Protein AF-A0A968HBB4-F1 (afdb_monomer)

Nearest PDB structures (foldseek):
  3orl-assembly1_A  TM=8.670E-01  e=4.488E-08  Mycobacterium tuberculosis H37Ra
  3f61-assembly1_A  TM=8.590E-01  e=6.073E-08  Mycobacterium tuberculosis
  3coh-assembly2_B  TM=7.799E-01  e=5.472E-05  Homo sapiens
  6gra-assembly1_A  TM=7.937E-01  e=7.787E-05  Homo sapiens
  4e73-assembly1_A  TM=7.891E-01  e=3.036E-04  Homo sapiens

Sequence (239 aa):
GMPKEAAEMFGLMLRDKPVDPSTIGDFYAYAFKLEKTDQPDKALDTYRQIDQSDPTYRDVRERIEALSPQQPEEDQPDMTGKTSIRSFIKSGKIEPKYSFKLWFQILKSLQAAHSSGRPYGFLSPENILLDTHNNLSFLKRPPSAAYVAPEKTRGMEPDVRADIFSMGVILYEMLTGDLEGLGAVRVIDVAQDVPDWLDEIVIRCIRKVREDRYQNIDEIVADIKNLSKGRKDTDSPSA

Mean predicted aligned error: 13.17 Å

Radius of gyration: 24.61 Å; Cα contacts (8 Å, |Δi|>4): 288; chains: 1; bounding box: 83×32×59 Å

pLDDT: mean 87.11, std 12.95, range [37.0, 98.5]

Foldseek 3Di:
DVLVVVLVVLCVVCVPPQCEPVCVVSLLVSLVSCCVDPRLVVSLVSLVSSCVRPVPPPCSVVSNVVSPPPPPQPPQPPCVQKDFLVVVLVVDQDDLVVLVVLLLVVQVVQQVVCPVQAAPQQDDRRQWMQHPVRDTDGDNDHHDPQLAALCVVVVHHDTNLRVLQSSLQSSLCNQQSDCVCPLNDFSVVRGPPDDVLVSVSSNQSNDNDSVSHPPGSVSSVVSCVVSVVVVVVVPPPPD

Solvent-accessible surface area (backbone atoms only — not comparable to full-atom values): 13626 Å² total; per-residue (Å²): 108,76,66,55,57,52,33,52,55,47,49,65,76,43,71,89,56,72,70,38,94,92,38,42,67,60,50,48,56,40,21,60,38,25,54,78,41,102,37,48,67,61,14,36,56,42,32,50,47,42,40,73,61,41,76,75,56,83,63,39,67,61,47,38,62,73,58,43,74,72,71,74,76,69,75,72,70,82,59,79,74,47,47,32,48,42,56,52,39,73,74,41,83,48,57,43,70,56,38,50,53,53,53,52,51,52,52,59,62,45,52,67,60,38,74,79,58,43,41,86,80,23,56,36,45,77,25,34,32,30,37,92,83,71,49,80,49,75,43,91,49,90,47,60,73,87,32,52,31,67,52,50,80,68,74,42,90,68,40,46,42,36,42,42,22,16,53,17,45,50,52,46,24,37,48,58,51,48,69,82,50,70,94,78,52,61,52,59,81,73,21,79,90,49,58,66,62,58,36,54,52,30,56,36,23,53,42,80,52,65,86,70,23,51,81,50,66,64,56,50,57,50,46,54,57,48,52,66,46,66,52,63,71,69,71,56,77,84,126

Structure (mmCIF, N/CA/C/O backbone):
data_AF-A0A968HBB4-F1
#
_entry.id   AF-A0A968HBB4-F1
#
loop_
_atom_site.group_PDB
_atom_site.id
_atom_site.type_symbol
_atom_site.label_atom_id
_atom_site.label_alt_id
_atom_site.label_comp_id
_atom_site.label_asym_id
_atom_site.label_entity_id
_atom_site.label_seq_id
_atom_site.pdbx_PDB_ins_code
_atom_site.Cartn_x
_atom_site.Cartn_y
_atom_site.Cartn_z
_atom_site.occupancy
_atom_site.B_iso_or_equiv
_atom_site.auth_seq_id
_atom_site.auth_comp_id
_atom_site.auth_asym_id
_atom_site.auth_atom_id
_atom_site.pdbx_PDB_model_num
ATOM 1 N N . GLY A 1 1 ? 43.710 -13.016 -19.635 1.00 59.09 1 GLY A N 1
ATOM 2 C CA . GLY A 1 1 ? 43.025 -14.228 -19.149 1.00 59.09 1 GLY A CA 1
ATOM 3 C C . GLY A 1 1 ? 41.950 -14.570 -20.151 1.00 59.09 1 GLY A C 1
ATOM 4 O O . GLY A 1 1 ? 41.233 -13.658 -20.549 1.00 59.09 1 GLY A O 1
ATOM 5 N N . MET A 1 2 ? 41.844 -15.841 -20.554 1.00 68.19 2 MET A N 1
ATOM 6 C CA . MET A 1 2 ? 41.063 -16.284 -21.726 1.00 68.19 2 MET A CA 1
ATOM 7 C C . MET A 1 2 ? 39.647 -15.670 -21.881 1.00 68.19 2 MET A C 1
ATOM 9 O O . MET A 1 2 ? 39.273 -15.360 -23.011 1.00 68.19 2 MET A O 1
ATOM 13 N N . PRO A 1 3 ? 38.853 -15.418 -20.815 1.00 70.12 3 PRO A N 1
ATOM 14 C CA . PRO A 1 3 ? 37.527 -14.799 -20.950 1.00 70.12 3 PRO A CA 1
ATOM 15 C C . PRO A 1 3 ? 37.548 -13.341 -21.439 1.00 70.12 3 PRO A C 1
ATOM 17 O O . PRO A 1 3 ? 36.688 -12.942 -22.221 1.00 70.12 3 PRO A O 1
ATOM 20 N N . LYS A 1 4 ? 38.545 -12.555 -21.013 1.00 75.25 4 LYS A N 1
ATOM 21 C CA . LYS A 1 4 ? 38.679 -11.129 -21.354 1.00 75.25 4 LYS A CA 1
ATOM 22 C C . LYS A 1 4 ? 39.125 -10.934 -22.804 1.00 75.25 4 LYS A C 1
ATOM 24 O O . LYS A 1 4 ? 38.525 -10.150 -23.527 1.00 75.25 4 LYS A O 1
ATOM 29 N N . GLU A 1 5 ? 40.101 -11.724 -23.244 1.00 80.06 5 GLU A N 1
ATOM 30 C CA . GLU A 1 5 ? 40.575 -11.745 -24.638 1.00 80.06 5 GLU A CA 1
ATOM 31 C C . GLU A 1 5 ? 39.455 -12.168 -25.603 1.00 80.06 5 GLU A C 1
ATOM 33 O O . GLU A 1 5 ? 39.280 -11.580 -26.669 1.00 80.06 5 GLU A O 1
ATOM 38 N N . ALA A 1 6 ? 38.632 -13.146 -25.206 1.00 77.69 6 ALA A N 1
ATOM 39 C CA . ALA A 1 6 ? 37.473 -13.560 -25.990 1.00 77.69 6 ALA A CA 1
ATOM 40 C C . ALA A 1 6 ? 36.406 -12.456 -26.096 1.00 77.69 6 ALA A C 1
ATOM 42 O O . ALA A 1 6 ? 35.819 -12.291 -27.162 1.00 77.69 6 ALA A O 1
ATOM 43 N N . ALA A 1 7 ? 36.144 -11.701 -25.024 1.00 80.31 7 ALA A N 1
ATOM 44 C CA . ALA A 1 7 ? 35.225 -10.563 -25.073 1.00 80.31 7 ALA A CA 1
ATOM 45 C C . ALA A 1 7 ? 35.763 -9.447 -25.988 1.00 80.31 7 ALA A C 1
ATOM 47 O O . ALA A 1 7 ? 35.027 -8.939 -26.828 1.00 80.31 7 ALA A O 1
ATOM 48 N N . GLU A 1 8 ? 37.052 -9.115 -25.898 1.00 83.94 8 GLU A N 1
ATOM 49 C CA . GLU A 1 8 ? 37.690 -8.104 -26.754 1.00 83.94 8 GLU A CA 1
ATOM 50 C C . GLU A 1 8 ? 37.614 -8.472 -28.246 1.00 83.94 8 GLU A C 1
ATOM 52 O O . GLU A 1 8 ? 37.225 -7.640 -29.067 1.00 83.94 8 GLU A O 1
ATOM 57 N N . MET A 1 9 ? 37.881 -9.735 -28.597 1.00 82.69 9 MET A N 1
ATOM 58 C CA . MET A 1 9 ? 37.755 -10.230 -29.974 1.00 82.69 9 MET A CA 1
ATOM 59 C C . MET A 1 9 ? 36.318 -10.160 -30.505 1.00 82.69 9 MET A C 1
ATOM 61 O O . MET A 1 9 ? 36.105 -9.765 -31.650 1.00 82.69 9 MET A O 1
ATOM 65 N N . PHE A 1 10 ? 35.324 -10.515 -29.684 1.00 82.81 10 PHE A N 1
ATOM 66 C CA . PHE A 1 10 ? 33.911 -10.371 -30.054 1.00 82.81 10 PHE A CA 1
ATOM 67 C C . PHE A 1 10 ? 33.531 -8.902 -30.261 1.00 82.81 10 PHE A C 1
ATOM 69 O O . PHE A 1 10 ? 32.878 -8.577 -31.249 1.00 82.81 10 PHE A O 1
ATOM 76 N N . GLY A 1 11 ? 34.002 -8.006 -29.389 1.00 83.50 11 GLY A N 1
ATOM 77 C CA . GLY A 1 11 ? 33.778 -6.567 -29.533 1.00 83.50 11 GLY A CA 1
ATOM 78 C C . GLY A 1 11 ? 34.316 -6.017 -30.857 1.00 83.50 11 GLY A C 1
ATOM 79 O O . GLY A 1 11 ? 33.638 -5.235 -31.518 1.00 83.50 11 GLY A O 1
ATOM 80 N N . LEU A 1 12 ? 35.493 -6.474 -31.303 1.00 86.88 12 LEU A N 1
ATOM 81 C CA . LEU A 1 12 ? 36.052 -6.092 -32.606 1.00 86.88 12 LEU A CA 1
ATOM 82 C C . LEU A 1 12 ? 35.195 -6.572 -33.786 1.00 86.88 12 LEU A C 1
ATOM 84 O O . LEU A 1 12 ? 35.033 -5.830 -34.750 1.00 86.88 12 LEU A O 1
ATOM 88 N N . MET A 1 13 ? 34.618 -7.777 -33.713 1.00 86.62 13 MET A N 1
ATOM 89 C CA . MET A 1 13 ? 33.740 -8.310 -34.768 1.00 86.62 13 MET A CA 1
ATOM 90 C C . MET A 1 13 ? 32.390 -7.585 -34.866 1.00 86.62 13 MET A C 1
ATOM 92 O O . MET A 1 13 ? 31.734 -7.653 -35.908 1.00 86.62 13 MET A O 1
ATOM 96 N N . LEU A 1 14 ? 31.961 -6.934 -33.783 1.00 89.44 14 LEU A N 1
ATOM 97 C CA . LEU A 1 14 ? 30.659 -6.274 -33.671 1.00 89.44 14 LEU A CA 1
ATOM 98 C C . LEU A 1 14 ? 30.718 -4.751 -33.825 1.00 89.44 14 LEU A C 1
ATOM 100 O O . LEU A 1 14 ? 29.671 -4.134 -33.975 1.00 89.44 14 LEU A O 1
ATOM 104 N N . ARG A 1 15 ? 31.916 -4.152 -33.823 1.00 85.25 15 ARG A N 1
ATOM 105 C CA . ARG A 1 15 ? 32.138 -2.697 -33.735 1.00 85.25 15 ARG A CA 1
ATOM 106 C C . ARG A 1 15 ? 31.305 -1.851 -34.704 1.00 85.25 15 ARG A C 1
ATOM 108 O O . ARG A 1 15 ? 30.838 -0.789 -34.309 1.00 85.25 15 ARG A O 1
ATOM 115 N N . ASP A 1 16 ? 31.129 -2.323 -35.934 1.00 88.25 16 ASP A N 1
ATOM 116 C CA . ASP A 1 16 ? 30.436 -1.590 -37.002 1.00 88.25 16 ASP A CA 1
ATOM 117 C C . ASP A 1 16 ? 29.114 -2.261 -37.419 1.00 88.25 16 ASP A C 1
ATOM 119 O O . ASP A 1 16 ? 28.530 -1.919 -38.448 1.00 88.25 16 ASP A O 1
ATOM 123 N N . LYS A 1 17 ? 28.642 -3.248 -36.645 1.00 90.56 17 LYS A N 1
ATOM 124 C CA . LYS A 1 17 ? 27.375 -3.934 -36.911 1.00 90.56 17 LYS A CA 1
ATOM 125 C C . LYS A 1 17 ? 26.227 -3.249 -36.159 1.00 90.56 17 LYS A C 1
ATOM 127 O O . LYS A 1 17 ? 26.401 -2.905 -34.991 1.00 90.56 17 LYS A O 1
ATOM 132 N N . PRO A 1 18 ? 25.045 -3.082 -36.777 1.00 92.25 18 PRO A N 1
ATOM 133 C CA . PRO A 1 18 ? 23.853 -2.647 -36.054 1.00 92.25 18 PRO A CA 1
ATOM 134 C C . PRO A 1 18 ? 23.390 -3.738 -35.082 1.00 92.25 18 PRO A C 1
ATOM 136 O O . PRO A 1 18 ? 23.649 -4.919 -35.320 1.00 92.25 18 PRO A O 1
ATOM 139 N N . VAL A 1 19 ? 22.679 -3.354 -34.020 1.00 92.25 19 VAL A N 1
ATOM 140 C CA . VAL A 1 19 ? 21.912 -4.288 -33.182 1.00 92.25 19 VAL A CA 1
ATOM 141 C C . VAL A 1 19 ? 20.522 -4.412 -33.795 1.00 92.25 19 VAL A C 1
ATOM 143 O O . VAL A 1 19 ? 19.709 -3.500 -33.672 1.00 92.25 19 VAL A O 1
ATOM 146 N N . ASP A 1 20 ? 20.284 -5.503 -34.516 1.00 92.19 20 ASP A N 1
ATOM 147 C CA . ASP A 1 20 ? 19.029 -5.783 -35.214 1.00 92.19 20 ASP A CA 1
ATOM 148 C C . ASP A 1 20 ? 18.729 -7.297 -35.187 1.00 92.19 20 ASP A C 1
ATOM 150 O O . ASP A 1 20 ? 19.583 -8.076 -34.749 1.00 92.19 20 ASP A O 1
ATOM 154 N N . PRO A 1 21 ? 17.557 -7.770 -35.657 1.00 88.38 21 PRO A N 1
ATOM 155 C CA . PRO A 1 21 ? 17.199 -9.190 -35.588 1.00 88.38 21 PRO A CA 1
ATOM 156 C C . PRO A 1 21 ? 18.216 -10.168 -36.204 1.00 88.38 21 PRO A C 1
ATOM 158 O O . PRO A 1 21 ? 18.228 -11.340 -35.832 1.00 88.38 21 PRO A O 1
ATOM 161 N N . SER A 1 22 ? 19.070 -9.721 -37.132 1.00 91.25 22 SER A N 1
ATOM 162 C CA . SER A 1 22 ? 20.096 -10.555 -37.770 1.00 91.25 22 SER A CA 1
ATOM 163 C C . SER A 1 22 ? 21.393 -10.676 -36.959 1.00 91.25 22 SER A C 1
ATOM 165 O O . SER A 1 22 ? 22.139 -11.636 -37.146 1.00 91.25 22 SER A O 1
ATOM 167 N N . THR A 1 23 ? 21.655 -9.746 -36.037 1.00 94.38 23 THR A N 1
ATOM 168 C CA . THR A 1 23 ? 22.896 -9.668 -35.239 1.00 94.38 23 THR A CA 1
ATOM 169 C C . THR A 1 23 ? 22.661 -9.781 -33.731 1.00 94.38 23 THR A C 1
ATOM 171 O O . THR A 1 23 ? 23.609 -9.991 -32.971 1.00 94.38 23 THR A O 1
ATOM 174 N N . ILE A 1 24 ? 21.409 -9.687 -33.276 1.00 94.19 24 ILE A N 1
ATOM 175 C CA . ILE A 1 24 ? 21.007 -9.631 -31.861 1.00 94.19 24 ILE A CA 1
ATOM 176 C C . ILE A 1 24 ? 21.548 -10.799 -31.019 1.00 94.19 24 ILE A C 1
ATOM 178 O O . ILE A 1 24 ? 21.913 -10.627 -29.855 1.00 94.19 24 ILE A O 1
ATOM 182 N N . GLY A 1 25 ? 21.687 -11.986 -31.619 1.00 92.88 25 GLY A N 1
ATOM 183 C CA . GLY A 1 25 ? 22.281 -13.157 -30.971 1.00 92.88 25 GLY A CA 1
ATOM 184 C C . GLY A 1 25 ? 23.769 -13.006 -30.658 1.00 92.88 25 GLY A C 1
ATOM 185 O O . GLY A 1 25 ? 24.205 -13.421 -29.581 1.00 92.88 25 GLY A O 1
ATOM 186 N N . ASP A 1 26 ? 24.529 -12.370 -31.549 1.00 94.44 26 ASP A N 1
ATOM 187 C CA . ASP A 1 26 ? 25.959 -12.131 -31.352 1.00 94.44 26 ASP A CA 1
ATOM 188 C C . ASP A 1 26 ? 26.187 -11.063 -30.277 1.00 94.44 26 ASP A C 1
ATOM 190 O O . ASP A 1 26 ? 27.046 -11.231 -29.408 1.00 94.44 26 ASP A O 1
ATOM 194 N N . PHE A 1 27 ? 25.372 -10.001 -30.283 1.00 96.00 27 PHE A N 1
ATOM 195 C CA . PHE A 1 27 ? 25.392 -8.970 -29.243 1.00 96.00 27 PHE A CA 1
ATOM 196 C C . PHE A 1 27 ? 25.017 -9.536 -27.872 1.00 96.00 27 PHE A C 1
ATOM 198 O O . PHE A 1 27 ? 25.672 -9.211 -26.883 1.00 96.00 27 PHE A O 1
ATOM 205 N N . TYR A 1 28 ? 24.038 -10.443 -27.800 1.00 95.44 28 TYR A N 1
ATOM 206 C CA . TYR A 1 28 ? 23.704 -11.133 -26.552 1.00 95.44 28 TYR A CA 1
ATOM 207 C C . TYR A 1 28 ? 24.875 -11.986 -26.044 1.00 95.44 28 TYR A C 1
ATOM 209 O O . TYR A 1 28 ? 25.236 -11.923 -24.869 1.00 95.44 28 TYR A O 1
ATOM 217 N N . ALA A 1 29 ? 25.516 -12.764 -26.923 1.00 92.44 29 ALA A N 1
ATOM 218 C CA . ALA A 1 29 ? 26.680 -13.569 -26.553 1.00 92.44 29 ALA A CA 1
ATOM 219 C C . ALA A 1 29 ? 27.866 -12.702 -26.096 1.00 92.44 29 ALA A C 1
ATOM 221 O O . ALA A 1 29 ? 28.606 -13.090 -25.187 1.00 92.44 29 ALA A O 1
ATOM 222 N N . TYR A 1 30 ? 28.039 -11.530 -26.709 1.00 94.44 30 TYR A N 1
ATOM 223 C CA . TYR A 1 30 ? 29.036 -10.542 -26.319 1.00 94.44 30 TYR A CA 1
ATOM 224 C C . TYR A 1 30 ? 28.736 -9.936 -24.940 1.00 94.44 30 TYR A C 1
ATOM 226 O O . TYR A 1 30 ? 29.602 -9.991 -24.065 1.00 94.44 30 TYR A O 1
ATOM 234 N N . ALA A 1 31 ? 27.509 -9.462 -24.700 1.00 93.69 31 ALA A N 1
ATOM 235 C CA . ALA A 1 31 ? 27.069 -8.927 -23.409 1.00 93.69 31 ALA A CA 1
ATOM 236 C C . ALA A 1 31 ? 27.238 -9.951 -22.274 1.00 93.69 31 ALA A C 1
ATOM 238 O O . ALA A 1 31 ? 27.802 -9.644 -21.225 1.00 93.69 31 ALA A O 1
ATOM 239 N N . PHE A 1 32 ? 26.869 -11.209 -22.526 1.00 92.75 32 PHE A N 1
ATOM 240 C CA . PHE A 1 32 ? 27.016 -12.299 -21.561 1.00 92.75 32 PHE A CA 1
ATOM 241 C C . PHE A 1 32 ? 28.478 -12.613 -21.217 1.00 92.75 32 PHE A C 1
ATOM 243 O O . PHE A 1 32 ? 28.794 -13.017 -20.097 1.00 92.75 32 PHE A O 1
ATOM 250 N N . LYS A 1 33 ? 29.403 -12.441 -22.170 1.00 90.75 33 LYS A N 1
ATOM 251 C CA . LYS A 1 33 ? 30.844 -12.558 -21.900 1.00 90.75 33 LYS A CA 1
ATOM 252 C C . LYS A 1 33 ? 31.344 -11.371 -21.085 1.00 90.75 33 LYS A C 1
ATOM 254 O O . LYS A 1 33 ? 32.092 -11.597 -20.141 1.00 90.75 33 LYS A O 1
ATOM 259 N N . LEU A 1 34 ? 30.925 -10.150 -21.425 1.00 91.06 34 LEU A N 1
ATOM 260 C CA . LEU A 1 34 ? 31.290 -8.935 -20.691 1.00 91.06 34 LEU A CA 1
ATOM 261 C C . LEU A 1 34 ? 30.863 -9.010 -19.219 1.00 91.06 34 LEU A C 1
ATOM 263 O O . LEU A 1 34 ? 31.661 -8.674 -18.349 1.00 91.06 34 LEU A O 1
ATOM 267 N N . GLU A 1 35 ? 29.670 -9.543 -18.944 1.00 88.00 35 GLU A N 1
ATOM 268 C CA . GLU A 1 35 ? 29.135 -9.769 -17.592 1.00 88.00 35 GLU A CA 1
ATOM 269 C C . GLU A 1 35 ? 30.032 -10.680 -16.736 1.00 88.00 35 GLU A C 1
ATOM 271 O O . GLU A 1 35 ? 30.157 -10.491 -15.531 1.00 88.00 35 GLU A O 1
ATOM 276 N N . LYS A 1 36 ? 30.709 -11.652 -17.361 1.00 85.88 36 LYS A N 1
ATOM 277 C CA . LYS A 1 36 ? 31.652 -12.570 -16.696 1.00 85.88 36 LYS A CA 1
ATOM 278 C C . LYS A 1 36 ? 33.079 -12.018 -16.599 1.00 85.88 36 LYS A C 1
ATOM 280 O O . LYS A 1 36 ? 34.003 -12.761 -16.260 1.00 85.88 36 LYS A O 1
ATOM 285 N N . THR A 1 37 ? 33.276 -10.750 -16.943 1.00 85.62 37 THR A N 1
ATOM 286 C CA . THR A 1 37 ? 34.556 -10.036 -16.862 1.00 85.62 37 THR A CA 1
ATOM 287 C C . THR A 1 37 ? 34.398 -8.778 -16.009 1.00 85.62 37 THR A C 1
ATOM 289 O O . THR A 1 37 ? 33.290 -8.422 -15.626 1.00 85.62 37 THR A O 1
ATOM 292 N N . ASP A 1 38 ? 35.488 -8.050 -15.763 1.00 79.81 38 ASP A N 1
ATOM 293 C CA . ASP A 1 38 ? 35.472 -6.779 -15.020 1.00 79.81 38 ASP A CA 1
ATOM 294 C C . ASP A 1 38 ? 34.857 -5.604 -15.829 1.00 79.81 38 ASP A C 1
ATOM 296 O O . ASP A 1 38 ? 35.358 -4.482 -15.780 1.00 79.81 38 ASP A O 1
ATOM 300 N N . GLN A 1 39 ? 33.831 -5.852 -16.657 1.00 84.31 39 GLN A N 1
ATOM 301 C CA . GLN A 1 39 ? 33.183 -4.858 -17.535 1.00 84.31 39 GLN A CA 1
ATOM 302 C C . GLN A 1 39 ? 31.634 -4.906 -17.483 1.00 84.31 39 GLN A C 1
ATOM 304 O O . GLN A 1 39 ? 30.995 -4.959 -18.540 1.00 84.31 39 GLN A O 1
ATOM 309 N N . PRO A 1 40 ? 31.001 -4.867 -16.293 1.00 83.81 40 PRO A N 1
ATOM 310 C CA . PRO A 1 40 ? 29.543 -4.963 -16.159 1.00 83.81 40 PRO A CA 1
ATOM 311 C C . PRO A 1 40 ? 28.791 -3.795 -16.818 1.00 83.81 40 PRO A C 1
ATOM 313 O O . PRO A 1 40 ? 27.747 -4.019 -17.424 1.00 83.81 40 PRO A O 1
ATOM 316 N N . ASP A 1 41 ? 29.344 -2.578 -16.803 1.00 87.12 41 ASP A N 1
ATOM 317 C CA . ASP A 1 41 ? 28.703 -1.402 -17.417 1.00 87.12 41 ASP A CA 1
ATOM 318 C C . ASP A 1 41 ? 28.540 -1.560 -18.935 1.00 87.12 41 ASP A C 1
ATOM 320 O O . ASP A 1 41 ? 27.490 -1.278 -19.506 1.00 87.12 41 ASP A O 1
ATOM 324 N N . LYS A 1 42 ? 29.564 -2.105 -19.601 1.00 90.75 42 LYS A N 1
ATOM 325 C CA . LYS A 1 42 ? 29.502 -2.392 -21.040 1.00 90.75 42 LYS A CA 1
ATOM 326 C C . LYS A 1 42 ? 28.524 -3.519 -21.355 1.00 90.75 42 LYS A C 1
ATOM 328 O O . LYS A 1 42 ? 27.887 -3.491 -22.408 1.00 90.75 42 LYS A O 1
ATOM 333 N N . ALA A 1 43 ? 28.413 -4.514 -20.471 1.00 93.50 43 ALA A N 1
ATOM 334 C CA . ALA A 1 43 ? 27.410 -5.565 -20.609 1.00 93.50 43 ALA A CA 1
ATOM 335 C C . ALA A 1 43 ? 26.003 -4.959 -20.542 1.00 93.50 43 ALA A C 1
ATOM 337 O O . ALA A 1 43 ? 25.193 -5.194 -21.436 1.00 93.50 43 ALA A O 1
ATOM 338 N N . LEU A 1 44 ? 25.754 -4.112 -19.540 1.00 92.56 44 LEU A N 1
ATOM 339 C CA . LEU A 1 44 ? 24.496 -3.398 -19.345 1.00 92.56 44 LEU A CA 1
ATOM 340 C C . LEU A 1 44 ? 24.119 -2.533 -20.557 1.00 92.56 44 LEU A C 1
ATOM 342 O O . LEU A 1 44 ? 22.995 -2.627 -21.047 1.00 92.56 44 LEU A O 1
ATOM 346 N N . ASP A 1 45 ? 25.051 -1.737 -21.083 1.00 93.50 45 ASP A N 1
ATOM 347 C CA . ASP A 1 45 ? 24.804 -0.909 -22.270 1.00 93.50 45 ASP A CA 1
ATOM 348 C C . ASP A 1 45 ? 24.506 -1.745 -23.517 1.00 93.50 45 ASP A C 1
ATOM 350 O O . ASP A 1 45 ? 23.680 -1.360 -24.347 1.00 93.50 45 ASP A O 1
ATOM 354 N N . THR A 1 46 ? 25.139 -2.913 -23.643 1.00 94.94 46 THR A N 1
ATOM 355 C CA . THR A 1 46 ? 24.865 -3.840 -24.746 1.00 94.94 46 THR A CA 1
ATOM 356 C C . THR A 1 46 ? 23.478 -4.470 -24.598 1.00 94.94 46 THR A C 1
ATOM 358 O O . THR A 1 46 ? 22.721 -4.512 -25.566 1.00 94.94 46 THR A O 1
ATOM 361 N N . TYR A 1 47 ? 23.093 -4.896 -23.391 1.00 96.44 47 TYR A N 1
ATOM 362 C CA . TYR A 1 47 ? 21.747 -5.407 -23.128 1.00 96.44 47 TYR A CA 1
ATOM 363 C C . TYR A 1 47 ? 20.663 -4.355 -23.395 1.00 96.44 47 TYR A C 1
ATOM 365 O O . TYR A 1 47 ? 19.641 -4.688 -23.987 1.00 96.44 47 TYR A O 1
ATOM 373 N N . ARG A 1 48 ? 20.892 -3.080 -23.056 1.00 93.75 48 ARG A N 1
ATOM 374 C CA . ARG A 1 48 ? 19.959 -1.981 -23.374 1.00 93.75 48 ARG A CA 1
ATOM 375 C C . ARG A 1 48 ? 19.745 -1.796 -24.874 1.00 93.75 48 ARG A C 1
ATOM 377 O O . ARG A 1 48 ? 18.618 -1.568 -25.298 1.00 93.75 48 ARG A O 1
ATOM 384 N N . GLN A 1 49 ? 20.800 -1.917 -25.679 1.00 95.12 49 GLN A N 1
ATOM 385 C CA . GLN A 1 49 ? 20.676 -1.856 -27.141 1.00 95.12 49 GLN A CA 1
ATOM 386 C C . GLN A 1 49 ? 19.874 -3.043 -27.691 1.00 95.12 49 GLN A C 1
ATOM 388 O O . GLN A 1 49 ? 19.080 -2.876 -28.614 1.00 95.12 49 GLN A O 1
ATOM 393 N N . ILE A 1 50 ? 20.046 -4.229 -27.098 1.00 96.38 50 ILE A N 1
ATOM 394 C CA . ILE A 1 50 ? 19.263 -5.421 -27.440 1.00 96.38 50 ILE A CA 1
ATOM 395 C C . ILE A 1 50 ? 17.783 -5.215 -27.086 1.00 96.38 50 ILE A C 1
ATOM 397 O O . ILE A 1 50 ? 16.945 -5.410 -27.958 1.00 96.38 50 ILE A O 1
ATOM 401 N N . ASP A 1 51 ? 17.460 -4.760 -25.869 1.00 94.75 51 ASP A N 1
ATOM 402 C CA . ASP A 1 51 ? 16.076 -4.478 -25.436 1.00 94.75 51 ASP A CA 1
ATOM 403 C C . ASP A 1 51 ? 15.416 -3.385 -26.290 1.00 94.75 51 ASP A C 1
ATOM 405 O O . ASP A 1 51 ? 14.234 -3.475 -26.612 1.00 94.75 51 ASP A O 1
ATOM 409 N N . GLN A 1 52 ? 16.184 -2.381 -26.726 1.00 91.50 52 GLN A N 1
ATOM 410 C CA . GLN A 1 52 ? 15.694 -1.354 -27.644 1.00 91.50 52 GLN A CA 1
ATOM 411 C C . GLN A 1 52 ? 15.351 -1.919 -29.033 1.00 91.50 52 GLN A C 1
ATOM 413 O O . GLN A 1 52 ? 14.408 -1.439 -29.665 1.00 91.50 52 GLN A O 1
ATOM 418 N N . SER A 1 53 ? 16.103 -2.912 -29.518 1.00 92.50 53 SER A N 1
ATOM 419 C CA . SER A 1 53 ? 15.845 -3.561 -30.809 1.00 92.50 53 SER A CA 1
ATOM 420 C C . SER A 1 53 ? 14.728 -4.606 -30.734 1.00 92.50 53 SER A C 1
ATOM 422 O O . SER A 1 53 ? 13.922 -4.693 -31.659 1.00 92.50 53 SER A O 1
ATOM 424 N N . ASP A 1 54 ? 14.711 -5.431 -29.689 1.00 92.12 54 ASP A N 1
ATOM 425 C CA . ASP A 1 54 ? 13.699 -6.457 -29.430 1.00 92.12 54 ASP A CA 1
ATOM 426 C C . ASP A 1 54 ? 13.504 -6.611 -27.911 1.00 92.12 54 ASP A C 1
ATOM 428 O O . ASP A 1 54 ? 14.264 -7.323 -27.242 1.00 92.12 54 ASP A O 1
ATOM 432 N N . PRO A 1 55 ? 12.449 -5.995 -27.353 1.00 88.75 55 PRO A N 1
ATOM 433 C CA . PRO A 1 55 ? 12.202 -6.028 -25.917 1.00 88.75 55 PRO A CA 1
ATOM 434 C C . PRO A 1 55 ? 11.763 -7.396 -25.374 1.00 88.75 55 PRO A C 1
ATOM 436 O O . PRO A 1 55 ? 11.580 -7.555 -24.166 1.00 88.75 55 PRO A O 1
ATOM 439 N N . THR A 1 56 ? 11.530 -8.378 -26.251 1.00 89.62 56 THR A N 1
ATOM 440 C CA . THR A 1 56 ? 11.117 -9.745 -25.894 1.00 89.62 56 THR A CA 1
ATOM 441 C C . THR A 1 56 ? 12.254 -10.758 -26.019 1.00 89.62 56 THR A C 1
ATOM 443 O O . THR A 1 56 ? 12.057 -11.956 -25.797 1.00 89.62 56 THR A O 1
ATOM 446 N N . TYR A 1 57 ? 13.458 -10.296 -26.365 1.00 90.06 57 TYR A N 1
ATOM 447 C CA . TYR A 1 57 ? 14.588 -11.168 -26.626 1.00 90.06 57 TYR A CA 1
ATOM 448 C C . TYR A 1 57 ? 15.148 -11.784 -25.332 1.00 90.06 57 TYR A C 1
ATOM 450 O O . TYR A 1 57 ? 15.947 -11.178 -24.619 1.00 90.06 57 TYR A O 1
ATOM 458 N N . ARG A 1 58 ? 14.776 -13.044 -25.066 1.00 95.00 58 ARG A N 1
ATOM 459 C CA . ARG A 1 58 ? 15.291 -13.876 -23.956 1.00 95.00 58 ARG A CA 1
ATOM 460 C C . ARG A 1 58 ? 15.108 -13.215 -22.572 1.00 95.00 58 ARG A C 1
ATOM 462 O O . ARG A 1 58 ? 14.041 -12.695 -22.280 1.00 95.00 58 ARG A O 1
ATOM 469 N N . ASP A 1 59 ? 16.132 -13.281 -21.721 1.00 93.12 59 ASP A N 1
ATOM 470 C CA . ASP A 1 59 ? 16.235 -12.775 -20.343 1.00 93.12 59 ASP A CA 1
ATOM 471 C C . ASP A 1 59 ? 16.890 -11.379 -20.272 1.00 93.12 59 ASP A C 1
ATOM 473 O O . ASP A 1 59 ? 17.345 -10.944 -19.216 1.00 93.12 59 ASP A O 1
ATOM 477 N N . VAL A 1 60 ? 16.969 -10.649 -21.392 1.00 92.00 60 VAL A N 1
ATOM 478 C CA . VAL A 1 60 ? 17.697 -9.368 -21.475 1.00 92.00 60 VAL A CA 1
ATOM 479 C C . VAL A 1 60 ? 17.190 -8.347 -20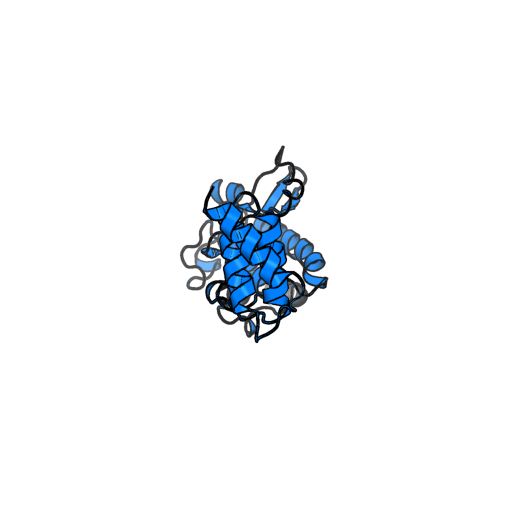.458 1.00 92.00 60 VAL A C 1
ATOM 481 O O . VAL A 1 60 ? 17.999 -7.686 -19.813 1.00 92.00 60 VAL A O 1
ATOM 484 N N . ARG A 1 61 ? 15.873 -8.249 -20.250 1.00 88.12 61 ARG A N 1
ATOM 485 C CA . ARG A 1 61 ? 15.287 -7.328 -19.261 1.00 88.12 61 ARG A CA 1
ATOM 486 C C . ARG A 1 61 ? 15.659 -7.678 -17.825 1.00 88.12 61 ARG A C 1
ATOM 488 O O . ARG A 1 61 ? 16.031 -6.789 -17.067 1.00 88.12 61 ARG A O 1
ATOM 495 N N . GLU A 1 62 ? 15.628 -8.961 -17.481 1.00 86.44 62 GLU A N 1
ATOM 496 C CA . GLU A 1 62 ? 16.026 -9.462 -16.159 1.00 86.44 62 GLU A CA 1
ATOM 497 C C . GLU A 1 62 ? 17.511 -9.169 -15.900 1.00 86.44 62 GLU A C 1
ATOM 499 O O . GLU A 1 62 ? 17.901 -8.763 -14.806 1.00 86.44 62 GLU A O 1
ATOM 504 N N . ARG A 1 63 ? 18.353 -9.294 -16.934 1.00 92.31 63 ARG A N 1
ATOM 505 C CA . ARG A 1 63 ? 19.777 -8.941 -16.862 1.00 92.31 63 ARG A CA 1
ATOM 506 C C . ARG A 1 63 ? 20.017 -7.442 -16.739 1.00 92.31 63 ARG A C 1
ATOM 508 O O . ARG A 1 63 ? 20.892 -7.043 -15.975 1.00 92.31 63 ARG A O 1
ATOM 515 N N . ILE A 1 64 ? 19.257 -6.610 -17.458 1.00 89.25 64 ILE A N 1
ATOM 516 C CA . ILE A 1 64 ? 19.301 -5.148 -17.298 1.00 89.25 64 ILE A CA 1
ATOM 517 C C . ILE A 1 64 ? 18.932 -4.779 -15.866 1.00 89.25 64 ILE A C 1
ATOM 519 O O . ILE A 1 64 ? 19.606 -3.939 -15.282 1.00 89.25 64 ILE A O 1
ATOM 523 N N . GLU A 1 65 ? 17.906 -5.400 -15.287 1.00 82.56 65 GLU A N 1
ATOM 524 C CA . GLU A 1 65 ? 17.507 -5.162 -13.899 1.00 82.56 65 GLU A CA 1
ATOM 525 C C . GLU A 1 65 ? 18.608 -5.582 -12.913 1.00 82.56 65 GLU A C 1
ATOM 527 O O . GLU A 1 65 ? 18.952 -4.812 -12.020 1.00 82.56 65 GLU A O 1
ATOM 532 N N . ALA A 1 66 ? 19.222 -6.752 -13.116 1.00 83.62 66 ALA A N 1
ATOM 533 C CA . ALA A 1 66 ? 20.279 -7.267 -12.246 1.00 83.62 66 ALA A CA 1
ATOM 534 C C . ALA A 1 66 ? 21.595 -6.466 -12.316 1.00 83.62 66 ALA A C 1
ATOM 536 O O . ALA A 1 66 ? 22.298 -6.358 -11.311 1.00 83.62 66 ALA A O 1
ATOM 537 N N . LEU A 1 67 ? 21.947 -5.943 -13.497 1.00 85.56 67 LEU A N 1
ATOM 538 C CA . LEU A 1 67 ? 23.194 -5.205 -13.743 1.00 85.56 67 LEU A CA 1
ATOM 539 C C . LEU A 1 67 ? 23.047 -3.692 -13.635 1.00 85.56 67 LEU A C 1
ATOM 541 O O . LEU A 1 67 ? 24.058 -3.001 -13.502 1.00 85.56 67 LEU A O 1
ATOM 545 N N . SER A 1 68 ? 21.826 -3.160 -13.729 1.00 80.88 68 SER A N 1
ATOM 546 C CA . SER A 1 68 ? 21.607 -1.738 -13.493 1.00 80.88 68 SER A CA 1
ATOM 547 C C . SER A 1 68 ? 22.125 -1.408 -12.100 1.00 80.88 68 SER A C 1
ATOM 549 O O . SER A 1 68 ? 21.821 -2.150 -11.162 1.00 80.88 68 SER A O 1
ATOM 551 N N . PRO A 1 69 ? 22.893 -0.312 -11.939 1.00 63.59 69 PRO A N 1
ATOM 552 C CA . PRO A 1 69 ? 23.191 0.195 -10.615 1.00 63.59 69 PRO A CA 1
ATOM 553 C C . PRO A 1 69 ? 21.870 0.240 -9.858 1.00 63.59 69 PRO A C 1
ATOM 555 O O . PRO A 1 69 ? 20.922 0.876 -10.335 1.00 63.59 69 PRO A O 1
ATOM 558 N N . GLN A 1 70 ? 21.784 -0.472 -8.726 1.00 53.31 70 GLN A N 1
ATOM 559 C CA . GLN A 1 70 ? 20.717 -0.198 -7.772 1.00 53.31 70 GLN A CA 1
ATOM 560 C C . GLN A 1 70 ? 20.730 1.314 -7.618 1.00 53.31 70 GLN A C 1
ATOM 562 O O . GLN A 1 70 ? 21.812 1.874 -7.402 1.00 53.31 70 GLN A O 1
ATOM 567 N N . GLN A 1 71 ? 19.592 1.964 -7.893 1.00 45.19 71 GLN A N 1
ATOM 568 C CA . GLN A 1 71 ? 19.495 3.419 -7.829 1.00 45.19 71 GLN A CA 1
ATOM 569 C C . GLN A 1 71 ? 20.271 3.868 -6.591 1.00 45.19 71 GLN A C 1
ATOM 571 O O . GLN A 1 71 ? 20.069 3.239 -5.545 1.00 45.19 71 GLN A O 1
ATOM 576 N N . PRO A 1 72 ? 21.203 4.840 -6.711 1.00 42.28 72 PRO A N 1
ATOM 577 C CA . PRO A 1 72 ? 21.941 5.317 -5.547 1.00 42.28 72 PRO A CA 1
ATOM 578 C C . PRO A 1 72 ? 20.903 5.545 -4.467 1.00 42.28 72 PRO A C 1
ATOM 580 O O . PRO A 1 72 ? 19.900 6.178 -4.795 1.00 42.28 72 PRO A O 1
ATOM 583 N N . GLU A 1 73 ? 21.083 4.915 -3.296 1.00 45.78 73 GLU A N 1
ATOM 584 C CA . GLU A 1 73 ? 20.119 4.948 -2.197 1.00 45.78 73 GLU A CA 1
ATOM 585 C C . GLU A 1 73 ? 19.556 6.366 -2.126 1.00 45.78 73 GLU A C 1
ATOM 587 O O . GLU A 1 73 ? 20.268 7.280 -1.713 1.00 45.78 73 GLU A O 1
ATOM 592 N N . GLU A 1 74 ? 18.342 6.585 -2.651 1.00 48.66 74 GLU A N 1
ATOM 593 C CA . GLU A 1 74 ? 17.676 7.875 -2.520 1.00 48.66 74 GLU A CA 1
ATOM 594 C C . GLU A 1 74 ? 17.666 8.117 -1.022 1.00 48.66 74 GLU A C 1
ATOM 596 O O . GLU A 1 74 ? 17.092 7.265 -0.339 1.00 48.66 74 GLU A O 1
ATOM 601 N N . ASP A 1 75 ? 18.366 9.169 -0.560 1.00 50.19 75 ASP A N 1
ATOM 602 C CA . ASP A 1 75 ? 18.590 9.533 0.845 1.00 50.19 75 ASP A CA 1
ATOM 603 C C . ASP A 1 75 ? 17.679 8.716 1.755 1.00 50.19 75 ASP A C 1
ATOM 605 O O . ASP A 1 75 ? 16.501 9.071 1.903 1.00 50.19 75 ASP A O 1
ATOM 609 N N . GLN A 1 76 ? 18.163 7.561 2.257 1.00 54.50 76 GLN A N 1
ATOM 610 C CA . GLN A 1 76 ? 17.315 6.709 3.090 1.00 54.50 76 GLN A CA 1
ATOM 611 C C . GLN A 1 76 ? 16.742 7.636 4.165 1.00 54.50 76 GLN A C 1
ATOM 613 O O . GLN A 1 76 ? 17.535 8.286 4.853 1.00 54.50 76 GLN A O 1
ATOM 618 N N . PRO A 1 77 ? 15.404 7.781 4.262 1.00 60.38 77 PRO A N 1
ATOM 619 C CA . PRO A 1 77 ? 14.809 8.813 5.090 1.00 60.38 77 PRO A CA 1
ATOM 620 C C . PRO A 1 77 ? 15.423 8.739 6.478 1.00 60.38 77 PRO A C 1
ATOM 622 O O . PRO A 1 77 ? 15.421 7.654 7.056 1.00 60.38 77 PRO A O 1
ATOM 625 N N . ASP A 1 78 ? 15.939 9.858 7.004 1.00 70.00 78 ASP A N 1
ATOM 626 C CA . ASP A 1 78 ? 16.503 9.880 8.356 1.00 70.00 78 ASP A CA 1
ATOM 627 C C . ASP A 1 78 ? 15.498 9.227 9.309 1.00 70.00 78 ASP A C 1
ATOM 629 O O . ASP A 1 78 ? 14.355 9.678 9.429 1.00 70.00 78 ASP A O 1
ATOM 633 N N . MET A 1 79 ? 15.903 8.103 9.894 1.00 73.50 79 MET A N 1
ATOM 634 C CA . MET A 1 79 ? 15.058 7.268 10.744 1.00 73.50 79 MET A CA 1
ATOM 635 C C . MET A 1 79 ? 15.037 7.790 12.186 1.00 73.50 79 MET A C 1
ATOM 637 O O . MET A 1 79 ? 14.276 7.286 13.014 1.00 73.50 79 MET A O 1
ATOM 641 N N . THR A 1 80 ? 15.873 8.782 12.506 1.00 81.75 80 THR A N 1
ATOM 642 C CA . THR A 1 80 ? 16.012 9.336 13.851 1.00 81.75 80 THR A CA 1
ATOM 643 C C . THR A 1 80 ? 14.688 9.937 14.313 1.00 81.75 80 THR A C 1
ATOM 645 O O . THR A 1 80 ? 14.102 10.793 13.657 1.00 81.75 80 THR A O 1
ATOM 648 N N . GLY A 1 81 ? 14.186 9.462 15.456 1.00 86.19 81 GLY A N 1
ATOM 649 C CA . GLY A 1 81 ? 12.913 9.922 16.019 1.00 86.19 81 GLY A CA 1
ATOM 650 C C . GLY A 1 81 ? 11.664 9.445 15.268 1.00 86.19 81 GLY A C 1
ATOM 651 O O . GLY A 1 81 ? 10.574 9.942 15.553 1.00 86.19 81 GLY A O 1
ATOM 652 N N . LYS A 1 82 ? 11.794 8.489 14.337 1.00 92.12 82 LYS A N 1
ATOM 653 C CA . LYS A 1 82 ? 10.669 7.935 13.576 1.00 92.12 82 LYS A CA 1
ATOM 654 C C . LYS A 1 82 ? 10.322 6.513 13.995 1.00 92.12 82 LYS A C 1
ATOM 656 O O . LYS A 1 82 ? 11.188 5.699 14.302 1.00 92.12 82 LYS A O 1
ATOM 661 N N . THR A 1 83 ? 9.033 6.199 13.954 1.00 91.81 83 THR A N 1
ATOM 662 C CA . THR A 1 83 ? 8.471 4.884 14.268 1.00 91.81 83 THR A CA 1
ATOM 663 C C . THR A 1 83 ? 7.607 4.403 13.108 1.00 91.81 83 THR A C 1
ATOM 665 O O . THR A 1 83 ? 6.802 5.160 12.571 1.00 91.81 83 THR A O 1
ATOM 668 N N . SER A 1 84 ? 7.769 3.142 12.706 1.00 94.00 84 SER A N 1
ATOM 669 C CA . SER A 1 84 ? 6.955 2.545 11.640 1.00 94.00 84 SER A CA 1
ATOM 670 C C . SER A 1 84 ? 5.535 2.219 12.106 1.00 94.00 84 SER A C 1
ATOM 672 O O . SER A 1 84 ? 5.344 1.872 13.274 1.00 94.00 84 SER A O 1
ATOM 674 N N . ILE A 1 85 ? 4.555 2.221 11.196 1.00 94.44 85 ILE A N 1
ATOM 675 C CA . ILE A 1 85 ? 3.188 1.735 11.476 1.00 94.44 85 ILE A CA 1
ATOM 676 C C . ILE A 1 85 ? 3.218 0.306 12.030 1.00 94.44 85 ILE A C 1
ATOM 678 O O . ILE A 1 85 ? 2.488 -0.012 12.969 1.00 94.44 85 ILE A O 1
ATOM 682 N N . ARG A 1 86 ? 4.128 -0.541 11.527 1.00 94.62 86 ARG A N 1
ATOM 683 C CA . ARG A 1 86 ? 4.360 -1.895 12.053 1.00 94.62 86 ARG A CA 1
ATOM 684 C C . ARG A 1 86 ? 4.614 -1.893 13.562 1.00 94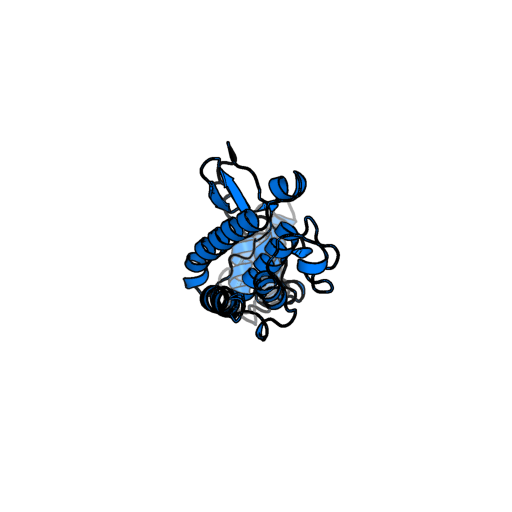.62 86 ARG A C 1
ATOM 686 O O . ARG A 1 86 ? 4.081 -2.743 14.274 1.00 94.62 86 ARG A O 1
ATOM 693 N N . SER A 1 87 ? 5.443 -0.976 14.051 1.00 91.56 87 SER A N 1
ATOM 694 C CA . SER A 1 87 ? 5.766 -0.884 15.476 1.00 91.56 87 SER A CA 1
ATOM 695 C C . SER A 1 87 ? 4.540 -0.507 16.309 1.00 91.56 87 SER A C 1
ATOM 697 O O . SER A 1 87 ? 4.363 -1.068 17.388 1.00 91.56 87 SER A O 1
ATOM 699 N N . PHE A 1 88 ? 3.669 0.371 15.796 1.00 88.69 88 PHE A N 1
ATOM 700 C CA . PHE A 1 88 ? 2.407 0.707 16.461 1.00 88.69 88 PHE A CA 1
ATOM 701 C C . PHE A 1 88 ? 1.489 -0.513 16.566 1.00 88.69 88 PHE A C 1
ATOM 703 O O . PHE A 1 88 ? 1.049 -0.832 17.667 1.00 88.69 88 PHE A O 1
ATOM 710 N N . ILE A 1 89 ? 1.286 -1.248 15.468 1.00 90.94 89 ILE A N 1
ATOM 711 C CA . ILE A 1 89 ? 0.456 -2.468 15.454 1.00 90.94 89 ILE A CA 1
ATOM 712 C C . ILE A 1 89 ? 0.987 -3.498 16.467 1.00 90.94 89 ILE A C 1
ATOM 714 O O . ILE A 1 89 ? 0.226 -4.068 17.243 1.00 90.94 89 ILE A O 1
ATOM 718 N N . LYS A 1 90 ? 2.313 -3.698 16.526 1.00 89.00 90 LYS A N 1
ATOM 719 C CA . LYS A 1 90 ? 2.946 -4.627 17.482 1.00 89.00 90 LYS A CA 1
ATOM 720 C C . LYS A 1 90 ? 2.840 -4.189 18.944 1.00 89.00 90 LYS A C 1
ATOM 722 O O . LYS A 1 90 ? 2.898 -5.040 19.825 1.00 89.00 90 LYS A O 1
ATOM 727 N N . SER A 1 91 ? 2.742 -2.887 19.210 1.00 83.62 91 SER A N 1
ATOM 728 C CA . SER A 1 91 ? 2.671 -2.355 20.577 1.00 83.62 91 SER A CA 1
ATOM 729 C C . SER A 1 91 ? 1.314 -2.584 21.256 1.00 83.62 91 SER A C 1
ATOM 731 O O . SER A 1 91 ? 1.220 -2.466 22.476 1.00 83.62 91 SER A O 1
ATOM 733 N N . GLY A 1 92 ? 0.280 -2.946 20.491 1.00 77.25 92 GLY A N 1
ATOM 734 C CA . GLY A 1 92 ? -1.068 -3.216 20.982 1.00 77.25 92 GLY A CA 1
ATOM 735 C C . GLY A 1 92 ? -2.140 -2.658 20.047 1.00 77.25 92 GLY A C 1
ATOM 736 O O . GLY A 1 92 ? -1.841 -2.115 18.984 1.00 77.25 92 GLY A O 1
ATOM 737 N N . LYS A 1 93 ? -3.410 -2.784 20.450 1.00 71.12 93 LYS A N 1
ATOM 738 C CA . LYS A 1 93 ? -4.541 -2.280 19.659 1.00 71.12 93 LYS A CA 1
ATOM 739 C C . LYS A 1 93 ? -4.487 -0.755 19.564 1.00 71.12 93 LYS A C 1
ATOM 741 O O . LYS A 1 93 ? -4.554 -0.057 20.575 1.00 71.12 93 LYS A O 1
ATOM 746 N N . ILE A 1 94 ? -4.384 -0.255 18.339 1.00 85.62 94 ILE A N 1
ATOM 747 C CA . ILE A 1 94 ? -4.511 1.165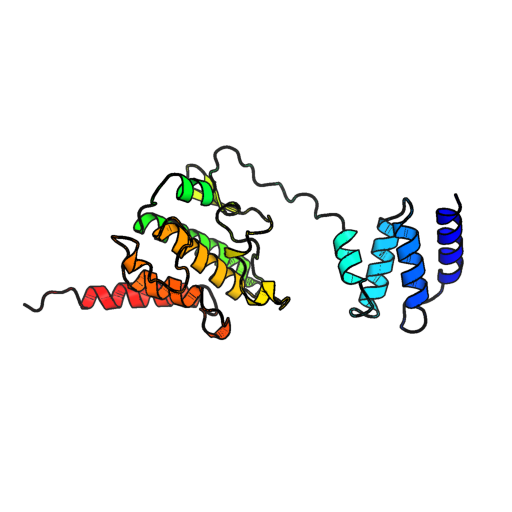 18.024 1.00 85.62 94 ILE A CA 1
ATOM 748 C C . ILE A 1 94 ? -6.004 1.523 18.088 1.00 85.62 94 ILE A C 1
ATOM 750 O O . ILE A 1 94 ? -6.838 0.779 17.576 1.00 85.62 94 ILE A O 1
ATOM 754 N N . GLU A 1 95 ? -6.359 2.652 18.710 1.00 91.12 95 GLU A N 1
ATOM 755 C CA . GLU A 1 95 ? -7.753 3.117 18.738 1.00 91.12 95 GLU A CA 1
ATOM 756 C C . GLU A 1 95 ? -8.283 3.262 17.294 1.00 91.12 95 GLU A C 1
ATOM 758 O O . GLU A 1 95 ? -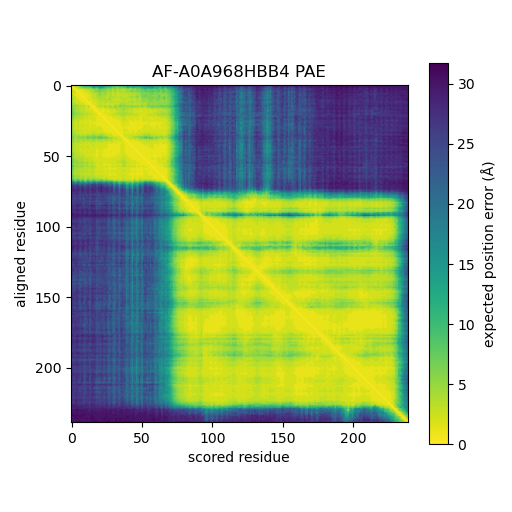7.658 3.982 16.505 1.00 91.12 95 GLU A O 1
ATOM 763 N N . PRO A 1 96 ? -9.445 2.677 16.934 1.00 91.62 96 PRO A N 1
ATOM 764 C CA . PRO A 1 96 ? -9.975 2.715 15.568 1.00 91.62 96 PRO A CA 1
ATOM 765 C C . PRO A 1 96 ? -10.040 4.113 14.951 1.00 91.62 96 PRO A C 1
ATOM 767 O O . PRO A 1 96 ? -9.720 4.322 13.779 1.00 91.62 96 PRO A O 1
ATOM 770 N N . LYS A 1 97 ? -10.399 5.109 15.764 1.00 92.00 97 LYS A N 1
ATOM 771 C CA . LYS A 1 97 ? -10.452 6.513 15.354 1.00 92.00 97 LYS A CA 1
ATOM 772 C C . LYS A 1 97 ? -9.078 7.070 14.989 1.00 92.00 97 LYS A C 1
ATOM 774 O O . LYS A 1 97 ? -8.976 7.866 14.054 1.00 92.00 97 LYS A O 1
ATOM 779 N N . TYR A 1 98 ? -8.033 6.692 15.724 1.00 92.31 98 TYR A N 1
ATOM 780 C CA . TYR A 1 98 ? -6.662 7.076 15.396 1.00 92.31 98 TYR A CA 1
ATOM 781 C C . TYR A 1 98 ? -6.167 6.313 14.164 1.00 92.31 98 TYR A C 1
ATOM 783 O O . TYR A 1 98 ? -5.642 6.950 13.250 1.00 92.31 98 TYR A O 1
ATOM 791 N N . SER A 1 99 ? -6.440 5.004 14.074 1.00 94.06 99 SER A N 1
ATOM 792 C CA . SER A 1 99 ? -6.131 4.190 12.892 1.00 94.06 99 SER A CA 1
ATOM 793 C C . SER A 1 99 ? -6.704 4.805 11.620 1.00 94.06 99 SER A C 1
ATOM 795 O O . SER A 1 99 ? -5.973 5.035 10.659 1.00 94.06 99 SER A O 1
ATOM 797 N N . PHE A 1 100 ? -7.985 5.179 11.643 1.00 95.38 100 PHE A N 1
ATOM 798 C CA . PHE A 1 100 ? -8.641 5.831 10.515 1.00 95.38 100 PHE A CA 1
ATOM 799 C C . PHE A 1 100 ? -8.011 7.184 10.159 1.00 95.38 100 PHE A C 1
ATOM 801 O O . PHE A 1 100 ? -7.759 7.449 8.986 1.00 95.38 100 PHE A O 1
ATOM 808 N N . LYS A 1 101 ? -7.729 8.051 11.144 1.00 94.38 101 LYS A N 1
ATOM 809 C CA . LYS A 1 101 ? -7.108 9.367 10.891 1.00 94.38 101 LYS A CA 1
ATOM 810 C C . LYS A 1 101 ? -5.754 9.234 10.204 1.00 94.38 101 LYS A C 1
ATOM 812 O O . LYS A 1 101 ? -5.493 9.932 9.226 1.00 94.38 101 LYS A O 1
ATOM 817 N N . LEU A 1 102 ? -4.920 8.340 10.721 1.00 94.88 102 LEU A N 1
ATOM 818 C CA . LEU A 1 102 ? -3.586 8.078 10.210 1.00 94.88 102 LEU A CA 1
ATOM 819 C C . LEU A 1 102 ? -3.639 7.461 8.810 1.00 94.88 102 LEU A C 1
ATOM 821 O O . LEU A 1 102 ? -2.997 7.955 7.885 1.00 94.88 102 LEU A O 1
ATOM 825 N N . TRP A 1 103 ? -4.484 6.450 8.623 1.00 97.00 103 TRP A N 1
ATOM 826 C CA . TRP A 1 103 ? -4.740 5.845 7.320 1.00 97.00 103 TRP A CA 1
ATOM 827 C C . TRP A 1 103 ? -5.216 6.869 6.279 1.00 97.00 103 TRP A C 1
ATOM 829 O O . TRP A 1 103 ? -4.714 6.910 5.155 1.00 97.00 103 TRP A O 1
ATOM 839 N N . PHE A 1 104 ? -6.130 7.759 6.666 1.00 96.31 104 PHE A N 1
ATOM 840 C CA . PHE A 1 104 ? -6.641 8.809 5.791 1.00 96.31 104 PHE A CA 1
ATOM 841 C C . PHE A 1 104 ? -5.574 9.858 5.443 1.00 96.31 104 PHE A C 1
ATOM 843 O O . PHE A 1 104 ? -5.556 10.379 4.327 1.00 96.31 104 PHE A O 1
ATOM 850 N N . GLN A 1 105 ? -4.657 10.157 6.368 1.00 95.00 105 GLN A N 1
ATOM 851 C CA . GLN A 1 105 ? -3.497 11.008 6.095 1.00 95.00 105 GLN A CA 1
ATOM 852 C C . GLN A 1 105 ? -2.556 10.355 5.072 1.00 95.00 105 GLN A C 1
ATOM 854 O O . GLN A 1 105 ? -2.120 11.028 4.140 1.00 95.00 105 GLN A O 1
ATOM 859 N N . ILE A 1 106 ? -2.299 9.047 5.195 1.00 95.69 106 ILE A N 1
ATOM 860 C CA . ILE A 1 106 ? -1.480 8.286 4.240 1.00 95.69 106 ILE A CA 1
ATOM 861 C C . ILE A 1 106 ? -2.109 8.315 2.844 1.00 95.69 106 ILE A C 1
ATOM 863 O O . ILE A 1 106 ? -1.422 8.640 1.877 1.00 95.69 106 ILE A O 1
ATOM 867 N N . LEU A 1 107 ? -3.419 8.061 2.735 1.00 94.69 107 LEU A N 1
ATOM 868 C CA . LEU A 1 107 ? -4.138 8.160 1.461 1.00 94.69 107 LEU A CA 1
ATOM 869 C C . LEU A 1 107 ? -3.965 9.530 0.801 1.00 94.69 107 LEU A C 1
ATOM 871 O O . LEU A 1 107 ? -3.649 9.613 -0.382 1.00 94.69 107 LEU A O 1
ATOM 875 N N . LYS A 1 108 ? -4.124 10.618 1.558 1.00 91.94 108 LYS A N 1
ATOM 876 C CA . LYS A 1 108 ? -3.938 11.970 1.013 1.00 91.94 108 LYS A CA 1
ATOM 877 C C . LYS A 1 108 ? -2.521 12.209 0.497 1.00 91.94 108 LYS A C 1
ATOM 879 O O . LYS A 1 108 ? -2.364 12.835 -0.546 1.00 91.94 108 LYS A O 1
ATOM 884 N N . SER A 1 109 ? -1.504 11.697 1.190 1.00 90.69 109 SER A N 1
ATOM 885 C CA . SER A 1 109 ? -0.114 11.782 0.725 1.00 90.69 109 SER A CA 1
ATOM 886 C C . SER A 1 109 ? 0.101 11.027 -0.593 1.00 90.69 109 SER A C 1
ATOM 888 O O . SER A 1 109 ? 0.835 11.501 -1.458 1.00 90.69 109 SER A O 1
ATOM 890 N N . LEU A 1 110 ? -0.569 9.885 -0.782 1.00 88.69 110 LEU A N 1
ATOM 891 C CA . LEU A 1 110 ? -0.483 9.090 -2.013 1.00 88.69 110 LEU A CA 1
ATOM 892 C C . LEU A 1 110 ? -1.208 9.728 -3.196 1.00 88.69 110 LEU A C 1
ATOM 894 O O . LEU A 1 110 ? -0.759 9.582 -4.330 1.00 88.69 110 LEU A O 1
ATOM 898 N N . GLN A 1 111 ? -2.281 10.481 -2.950 1.00 86.00 111 GLN A N 1
ATOM 899 C CA . GLN A 1 111 ? -3.051 11.133 -4.010 1.00 86.00 111 GLN A CA 1
ATOM 900 C C . GLN A 1 111 ? -2.183 12.037 -4.895 1.00 86.00 111 GLN A C 1
ATOM 902 O O . GLN A 1 111 ? -2.330 12.034 -6.116 1.00 86.00 111 GLN A O 1
ATOM 907 N N . ALA A 1 112 ? -1.233 12.762 -4.297 1.00 75.62 112 ALA A N 1
ATOM 908 C CA . ALA A 1 112 ? -0.278 13.569 -5.051 1.00 75.62 112 ALA A CA 1
ATOM 909 C C . ALA A 1 112 ? 0.647 12.700 -5.925 1.00 75.62 112 ALA A C 1
ATOM 911 O O . ALA A 1 112 ? 0.884 13.033 -7.087 1.00 75.62 112 ALA A O 1
ATOM 912 N N . ALA A 1 113 ? 1.126 11.567 -5.401 1.00 72.50 113 ALA A N 1
ATOM 913 C CA . ALA A 1 113 ? 1.996 10.635 -6.124 1.00 72.50 113 ALA A CA 1
ATOM 914 C C . ALA A 1 113 ? 1.278 9.941 -7.300 1.00 72.50 113 ALA A C 1
ATOM 916 O O . ALA A 1 113 ? 1.868 9.725 -8.360 1.00 72.50 113 ALA A O 1
ATOM 917 N N . HIS A 1 114 ? -0.018 9.661 -7.144 1.00 83.62 114 HIS A N 1
ATOM 918 C CA . HIS A 1 114 ? -0.869 9.019 -8.152 1.00 83.62 114 HIS A CA 1
ATOM 919 C C . HIS A 1 114 ? -1.195 9.900 -9.360 1.00 83.62 114 HIS A C 1
ATOM 921 O O . HIS A 1 114 ? -1.691 9.384 -10.358 1.00 83.62 114 HIS A O 1
ATOM 927 N N . SER A 1 115 ? -0.896 11.203 -9.323 1.00 76.38 115 SER A N 1
ATOM 928 C CA . SER A 1 115 ? -1.181 12.144 -10.423 1.00 76.38 115 SER A CA 1
ATOM 929 C C . SER A 1 115 ? -0.537 11.758 -11.766 1.00 76.38 115 SER A C 1
ATOM 931 O O . SER A 1 115 ? -1.032 12.140 -12.823 1.00 76.38 115 SER A O 1
ATOM 933 N N . SER A 1 116 ? 0.529 10.953 -11.737 1.00 74.94 116 SER A N 1
ATOM 934 C CA . SER A 1 116 ? 1.194 10.391 -12.923 1.00 74.94 116 SER A CA 1
ATOM 935 C C . SER A 1 116 ? 0.576 9.079 -13.438 1.00 74.94 116 SER A C 1
ATOM 937 O O . SER A 1 116 ? 1.064 8.513 -14.416 1.00 74.94 116 SER A O 1
ATOM 939 N N . GLY A 1 117 ? -0.459 8.559 -12.769 1.00 73.69 117 GLY A N 1
ATOM 940 C CA . GLY A 1 117 ? -1.082 7.262 -13.052 1.00 73.69 117 GLY A CA 1
ATOM 941 C C . GLY A 1 117 ? -0.286 6.048 -12.558 1.00 73.69 117 GLY A C 1
ATOM 942 O O . GLY A 1 117 ? -0.737 4.916 -12.729 1.00 73.69 117 GLY A O 1
ATOM 943 N N . ARG A 1 118 ? 0.883 6.258 -11.938 1.00 80.12 118 ARG A N 1
ATOM 944 C CA . ARG A 1 118 ? 1.734 5.185 -11.406 1.00 80.12 118 ARG A CA 1
ATOM 945 C C . ARG A 1 118 ? 1.452 4.930 -9.922 1.00 80.12 118 ARG A C 1
ATOM 947 O O . ARG A 1 118 ? 1.278 5.895 -9.172 1.00 80.12 118 ARG A O 1
ATOM 954 N N . PRO A 1 119 ? 1.439 3.662 -9.476 1.00 89.19 119 PRO A N 1
ATOM 955 C CA . PRO A 1 119 ? 1.393 3.353 -8.055 1.00 89.19 119 PRO A CA 1
ATOM 956 C C . PRO A 1 119 ? 2.726 3.686 -7.375 1.00 89.19 119 PRO A C 1
ATOM 958 O O . PRO A 1 119 ? 3.786 3.682 -8.002 1.00 89.19 119 PRO A O 1
ATOM 961 N N . TYR A 1 120 ? 2.673 3.904 -6.065 1.00 90.12 120 TYR A N 1
ATOM 962 C CA . TYR A 1 120 ? 3.829 3.926 -5.179 1.00 90.12 120 TYR A CA 1
ATOM 963 C C . TYR A 1 120 ? 4.470 2.536 -5.080 1.00 90.12 120 TYR A C 1
ATOM 965 O O . TYR A 1 120 ? 5.683 2.409 -5.196 1.00 90.12 120 TYR A O 1
ATOM 973 N N . GLY A 1 121 ? 3.672 1.477 -4.892 1.00 90.00 121 GLY A N 1
ATOM 974 C CA . GLY A 1 121 ? 4.098 0.084 -5.072 1.00 90.00 121 GLY A CA 1
ATOM 975 C C . GLY A 1 121 ? 4.917 -0.548 -3.937 1.00 90.00 121 GLY A C 1
ATOM 976 O O . GLY A 1 121 ? 5.163 -1.759 -3.992 1.00 90.00 121 GLY A O 1
ATOM 977 N N . PHE A 1 122 ? 5.293 0.227 -2.914 1.00 91.38 122 PHE A N 1
ATOM 978 C CA . PHE A 1 122 ? 6.039 -0.220 -1.726 1.00 91.38 122 PHE A CA 1
ATOM 979 C C . PHE A 1 122 ? 5.239 -0.061 -0.423 1.00 91.38 122 PHE A C 1
ATOM 981 O O . PHE A 1 122 ? 5.811 0.079 0.653 1.00 91.38 122 PHE A O 1
ATOM 988 N N . LEU A 1 123 ? 3.907 -0.039 -0.486 1.00 95.75 123 LEU A N 1
ATOM 989 C CA . LEU A 1 123 ? 3.083 0.156 0.707 1.00 95.75 123 LEU A CA 1
ATOM 990 C C . LEU A 1 123 ? 3.071 -1.088 1.599 1.00 95.75 123 LEU A C 1
ATOM 992 O O . LEU A 1 123 ? 2.588 -2.150 1.212 1.00 95.75 123 LEU A O 1
ATOM 996 N N . SER A 1 124 ? 3.571 -0.922 2.820 1.00 96.62 124 SER A N 1
ATOM 997 C CA . SER A 1 124 ? 3.405 -1.854 3.933 1.00 96.62 124 SER A CA 1
ATOM 998 C C . SER A 1 124 ? 3.617 -1.117 5.263 1.00 96.62 124 SER A C 1
ATOM 1000 O O . SER A 1 124 ? 4.184 -0.017 5.269 1.00 96.62 124 SER A O 1
ATOM 1002 N N . PRO A 1 125 ? 3.203 -1.688 6.407 1.00 96.38 125 PRO A N 1
ATOM 1003 C CA . PRO A 1 125 ? 3.375 -1.042 7.706 1.00 96.38 125 PRO A CA 1
ATOM 1004 C C . PRO A 1 125 ? 4.836 -0.736 8.077 1.00 96.38 125 PRO A C 1
ATOM 1006 O O . PRO A 1 125 ? 5.096 0.196 8.835 1.00 96.38 125 PRO A O 1
ATOM 1009 N N . GLU A 1 126 ? 5.800 -1.502 7.563 1.00 94.25 126 GLU A N 1
ATOM 1010 C CA . GLU A 1 126 ? 7.240 -1.288 7.775 1.00 94.25 126 GLU A CA 1
ATOM 1011 C C . GLU A 1 126 ? 7.775 -0.088 6.988 1.00 94.25 126 GLU A C 1
ATOM 1013 O O . GLU A 1 126 ? 8.769 0.519 7.384 1.00 94.25 126 GLU A O 1
ATOM 1018 N N . ASN A 1 127 ? 7.110 0.248 5.884 1.00 94.31 127 ASN A N 1
ATOM 1019 C CA . ASN A 1 127 ? 7.541 1.273 4.945 1.00 94.31 127 ASN A CA 1
ATOM 1020 C C . ASN A 1 127 ? 6.897 2.632 5.182 1.00 94.31 127 ASN A C 1
ATOM 1022 O O . ASN A 1 127 ? 7.223 3.587 4.485 1.00 94.31 127 ASN A O 1
ATOM 1026 N N . ILE A 1 128 ? 5.993 2.735 6.151 1.00 95.00 128 ILE A N 1
ATOM 1027 C CA . ILE A 1 128 ? 5.321 3.980 6.501 1.00 95.00 128 ILE A CA 1
ATOM 1028 C C . ILE A 1 128 ? 5.801 4.382 7.887 1.00 95.00 128 ILE A C 1
ATOM 1030 O O . ILE A 1 128 ? 5.635 3.636 8.853 1.00 95.00 128 ILE A O 1
ATOM 1034 N N . LEU A 1 129 ? 6.412 5.557 7.975 1.00 94.00 129 LEU A N 1
ATOM 1035 C CA . LEU A 1 129 ? 7.043 6.068 9.182 1.00 94.00 129 LEU A CA 1
ATOM 1036 C C . LEU A 1 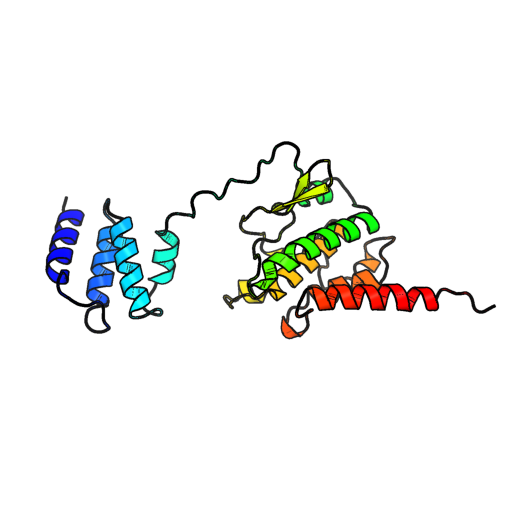129 ? 6.332 7.322 9.669 1.00 94.00 129 LEU A C 1
ATOM 1038 O O . LEU A 1 129 ? 5.930 8.163 8.866 1.00 94.00 129 LEU A O 1
ATOM 1042 N N . LEU A 1 130 ? 6.268 7.4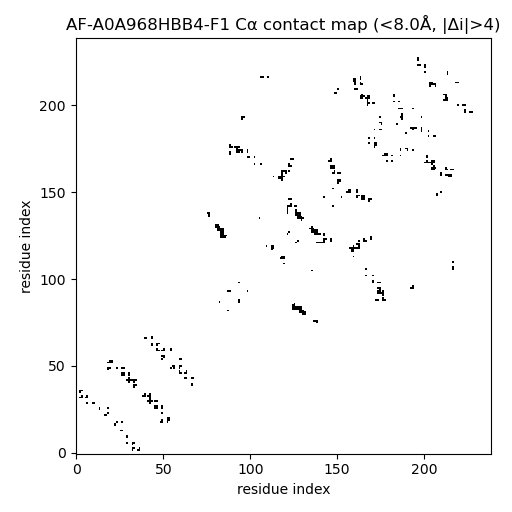63 10.987 1.00 92.81 130 LEU A N 1
ATOM 1043 C CA . LEU A 1 130 ? 5.767 8.631 11.693 1.00 92.81 130 LEU A CA 1
ATOM 1044 C C . LEU A 1 130 ? 6.842 9.193 12.608 1.00 92.81 130 LEU A C 1
ATOM 1046 O O . LEU A 1 130 ? 7.467 8.439 13.353 1.00 92.81 130 LEU A O 1
ATOM 1050 N N . ASP A 1 131 ? 7.024 10.506 12.588 1.00 91.25 131 ASP A N 1
ATOM 1051 C CA . ASP A 1 131 ? 7.771 11.202 13.633 1.00 91.25 131 ASP A CA 1
ATOM 1052 C C . ASP A 1 131 ? 6.862 11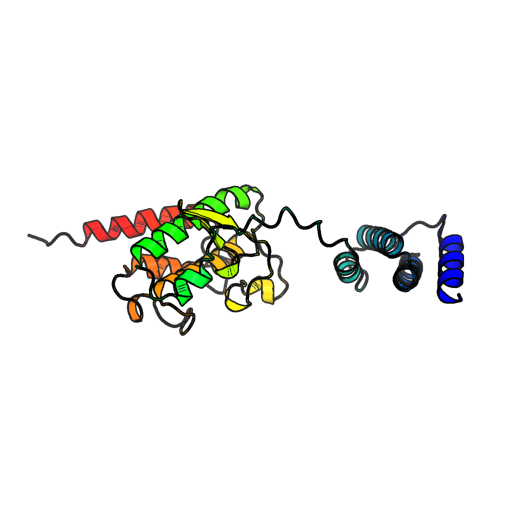.603 14.813 1.00 91.25 131 ASP A C 1
ATOM 1054 O O . ASP A 1 131 ? 5.645 11.393 14.809 1.00 91.25 131 ASP A O 1
ATOM 1058 N N . THR A 1 132 ? 7.450 12.224 15.835 1.00 87.50 132 THR A N 1
ATOM 1059 C CA . THR A 1 132 ? 6.734 12.727 17.021 1.00 87.50 132 THR A CA 1
ATOM 1060 C C . THR A 1 132 ? 5.737 13.855 16.727 1.00 87.50 132 THR A C 1
ATOM 1062 O O . THR A 1 132 ? 4.931 14.192 17.592 1.00 87.50 132 THR A O 1
ATOM 1065 N N . HIS A 1 133 ? 5.763 14.431 15.525 1.00 89.06 133 HIS A N 1
ATOM 1066 C CA . HIS A 1 133 ? 4.859 15.486 15.067 1.00 89.06 133 HIS A CA 1
ATOM 1067 C C . HIS A 1 133 ? 3.765 14.952 14.121 1.00 89.06 133 HIS A C 1
ATOM 1069 O O . HIS A 1 133 ? 2.994 15.741 13.578 1.00 89.06 133 HIS A O 1
ATOM 1075 N N . ASN A 1 134 ? 3.652 13.626 13.955 1.00 85.94 134 ASN A N 1
ATOM 1076 C CA . ASN A 1 134 ? 2.768 12.946 12.999 1.00 85.94 134 ASN A CA 1
ATOM 1077 C C . ASN A 1 134 ? 3.068 13.258 11.520 1.00 85.94 134 ASN A C 1
ATOM 1079 O O . ASN A 1 134 ? 2.177 13.163 10.668 1.00 85.94 134 ASN A O 1
ATOM 1083 N N . ASN A 1 135 ? 4.309 13.614 11.183 1.00 90.06 135 ASN A N 1
ATOM 1084 C CA . ASN A 1 135 ? 4.721 13.719 9.788 1.00 90.06 135 ASN A CA 1
ATOM 1085 C C . ASN A 1 135 ? 4.994 12.330 9.215 1.00 90.06 135 ASN A C 1
ATOM 1087 O O . ASN A 1 135 ? 5.663 11.503 9.838 1.00 90.06 135 ASN A O 1
ATOM 1091 N N . LEU A 1 136 ? 4.498 12.101 7.999 1.00 92.25 136 LEU A N 1
ATOM 1092 C CA . LEU A 1 136 ? 4.696 10.852 7.278 1.00 92.25 136 LEU A CA 1
ATOM 1093 C C . LEU A 1 136 ? 5.980 10.897 6.454 1.00 92.25 136 LEU A C 1
ATOM 1095 O O . LEU A 1 136 ? 6.250 11.869 5.751 1.00 92.25 136 LEU A O 1
ATOM 1099 N N . SER A 1 137 ? 6.726 9.799 6.476 1.00 90.88 137 SER A N 1
ATOM 1100 C CA . SER A 1 137 ? 7.754 9.511 5.475 1.00 90.88 137 SER A CA 1
ATOM 1101 C C . SER A 1 137 ? 7.652 8.060 5.027 1.00 90.88 137 SER A C 1
ATOM 1103 O O . SER A 1 137 ? 7.113 7.220 5.749 1.00 90.88 137 SER A O 1
ATOM 1105 N N . PHE A 1 138 ? 8.125 7.783 3.815 1.00 90.50 138 PHE A N 1
ATOM 1106 C CA . PHE A 1 138 ? 7.926 6.495 3.165 1.00 90.50 138 PHE A CA 1
ATOM 1107 C C . PHE A 1 138 ? 9.255 5.883 2.737 1.00 90.50 138 PHE A C 1
ATOM 1109 O O . PHE A 1 138 ? 10.110 6.573 2.183 1.00 90.50 138 PHE A O 1
ATOM 1116 N N . LEU A 1 139 ? 9.407 4.585 2.976 1.00 87.88 139 LEU A N 1
ATOM 1117 C CA . LEU A 1 139 ? 10.538 3.784 2.526 1.00 87.88 139 LEU A CA 1
ATOM 1118 C C . LEU A 1 139 ? 10.160 3.005 1.267 1.00 87.88 139 LEU A C 1
ATOM 1120 O O . LEU A 1 139 ? 9.076 2.433 1.176 1.00 87.88 139 LEU A O 1
ATOM 1124 N N . LYS A 1 140 ? 11.098 2.896 0.328 1.00 87.62 140 LYS A N 1
ATOM 1125 C CA . LYS A 1 140 ? 10.945 2.090 -0.891 1.00 87.62 140 LYS A CA 1
ATOM 1126 C C . LYS A 1 140 ? 11.572 0.702 -0.724 1.00 87.62 140 LYS A C 1
ATOM 1128 O O . LYS A 1 140 ? 12.477 0.331 -1.462 1.00 87.62 140 LYS A O 1
ATOM 1133 N N . ARG A 1 141 ? 11.141 -0.061 0.287 1.00 84.50 141 ARG A N 1
ATOM 1134 C CA . ARG A 1 141 ? 11.608 -1.450 0.490 1.00 84.50 141 ARG A CA 1
ATOM 1135 C C . ARG A 1 141 ? 10.573 -2.443 -0.039 1.00 84.50 141 ARG A C 1
ATOM 1137 O O . ARG A 1 141 ? 9.383 -2.138 0.018 1.00 84.50 141 ARG A O 1
ATOM 1144 N N . PRO A 1 142 ? 10.967 -3.632 -0.522 1.00 84.88 142 PRO A N 1
ATOM 1145 C CA . PRO A 1 142 ? 10.007 -4.648 -0.944 1.00 84.88 142 PRO A CA 1
ATOM 1146 C C . PRO A 1 142 ? 8.990 -4.962 0.174 1.00 84.88 142 PRO A C 1
ATOM 1148 O O . PRO A 1 142 ? 9.408 -5.306 1.282 1.00 84.88 142 PRO A O 1
ATOM 1151 N N . PRO A 1 143 ? 7.674 -4.824 -0.074 1.00 86.56 143 PRO A N 1
ATOM 1152 C CA . PRO A 1 143 ? 6.657 -5.116 0.930 1.00 86.56 143 PRO A CA 1
ATOM 1153 C C . PRO A 1 143 ? 6.503 -6.629 1.129 1.00 86.56 143 PRO A C 1
ATOM 1155 O O . PRO A 1 143 ? 6.760 -7.424 0.223 1.00 86.56 143 PRO A O 1
ATOM 1158 N N . SER A 1 144 ? 6.019 -7.033 2.305 1.00 86.81 144 SER A N 1
ATOM 1159 C CA . SER A 1 144 ? 5.603 -8.422 2.531 1.00 86.81 144 SER A CA 1
ATOM 1160 C C . SER A 1 144 ? 4.462 -8.812 1.584 1.00 86.81 144 SER A C 1
ATOM 1162 O O . SER A 1 144 ? 3.588 -7.996 1.282 1.00 86.81 144 SER A O 1
ATOM 1164 N N . ALA A 1 145 ? 4.439 -10.080 1.159 1.00 88.25 145 ALA A N 1
ATOM 1165 C CA . ALA A 1 145 ? 3.481 -10.614 0.189 1.00 88.25 145 ALA A CA 1
ATOM 1166 C C . ALA A 1 145 ? 2.011 -10.367 0.570 1.00 88.25 145 ALA A C 1
ATOM 1168 O O . ALA A 1 145 ? 1.173 -10.225 -0.313 1.00 88.25 145 ALA A O 1
ATOM 1169 N N . ALA A 1 146 ? 1.702 -10.262 1.865 1.00 91.94 146 ALA A N 1
ATOM 1170 C CA . ALA A 1 146 ? 0.345 -10.009 2.341 1.00 91.94 146 ALA A CA 1
ATOM 1171 C C . ALA A 1 146 ? -0.225 -8.642 1.906 1.00 91.94 146 ALA A C 1
ATOM 1173 O O . ALA A 1 146 ? -1.435 -8.510 1.752 1.00 91.94 146 ALA A O 1
ATOM 1174 N N . TYR A 1 147 ? 0.633 -7.643 1.669 1.00 96.06 147 TYR A N 1
ATOM 1175 C CA . TYR A 1 147 ? 0.229 -6.297 1.233 1.00 96.06 147 TYR A CA 1
ATOM 1176 C C . TYR A 1 147 ? 0.331 -6.114 -0.282 1.00 96.06 147 TYR A C 1
ATOM 1178 O O . TYR A 1 147 ? -0.005 -5.049 -0.800 1.00 96.06 147 TYR A O 1
ATOM 1186 N N . VAL A 1 148 ? 0.814 -7.124 -1.006 1.00 94.06 148 VAL A N 1
ATOM 1187 C CA . VAL A 1 148 ? 0.983 -7.072 -2.458 1.00 94.06 148 VAL A CA 1
ATOM 1188 C C . VAL A 1 148 ? -0.338 -7.422 -3.133 1.00 94.06 148 VAL A C 1
ATOM 1190 O O . VAL A 1 148 ? -0.938 -8.458 -2.855 1.00 94.06 148 VAL A O 1
ATOM 1193 N N . ALA A 1 149 ? -0.786 -6.561 -4.047 1.00 95.44 149 ALA A N 1
ATOM 1194 C CA . ALA A 1 149 ? -2.018 -6.789 -4.786 1.00 95.44 149 ALA A CA 1
ATOM 1195 C C . ALA A 1 149 ? -1.947 -8.062 -5.662 1.00 95.44 149 ALA A C 1
ATOM 1197 O O . ALA A 1 149 ? -0.894 -8.328 -6.257 1.00 95.44 149 ALA A O 1
ATOM 1198 N N . PRO A 1 150 ? -3.044 -8.837 -5.801 1.00 94.19 150 PRO A N 1
ATOM 1199 C CA . PRO A 1 150 ? -3.025 -10.133 -6.488 1.00 94.19 150 PRO A CA 1
ATOM 1200 C C . PRO A 1 150 ? -2.515 -10.083 -7.932 1.00 94.19 150 PRO A C 1
ATOM 1202 O O . PRO A 1 150 ? -1.886 -11.027 -8.408 1.00 94.19 150 PRO A O 1
ATOM 1205 N N . GLU A 1 151 ? -2.786 -8.992 -8.644 1.00 90.31 151 GLU A N 1
ATOM 1206 C CA . GLU A 1 151 ? -2.322 -8.762 -10.007 1.00 90.31 151 GLU A CA 1
ATOM 1207 C C . GLU A 1 151 ? -0.796 -8.677 -10.112 1.00 90.31 151 GLU A C 1
ATOM 1209 O O . GLU A 1 151 ? -0.221 -9.242 -11.040 1.00 90.31 151 GLU A O 1
ATOM 1214 N N . LYS A 1 152 ? -0.135 -8.080 -9.116 1.00 85.44 152 LYS A N 1
ATOM 1215 C CA . LYS A 1 152 ? 1.323 -7.949 -9.072 1.00 85.44 152 LYS A CA 1
ATOM 1216 C C . LYS A 1 152 ? 1.983 -9.308 -8.841 1.00 85.44 152 LYS A C 1
ATOM 1218 O O . LYS A 1 152 ? 2.952 -9.642 -9.512 1.00 85.44 152 LYS A O 1
ATOM 1223 N N . THR A 1 153 ? 1.409 -10.152 -7.980 1.00 83.69 153 THR A N 1
ATOM 1224 C CA . THR A 1 153 ? 1.875 -11.541 -7.784 1.00 83.69 153 THR A CA 1
ATOM 1225 C C . THR A 1 153 ? 1.717 -12.402 -9.042 1.00 83.69 153 THR A C 1
ATOM 1227 O O . THR A 1 153 ? 2.439 -13.377 -9.220 1.00 83.69 153 THR A O 1
ATOM 1230 N N . ARG A 1 154 ? 0.785 -12.046 -9.931 1.00 83.00 154 ARG A N 1
ATOM 1231 C CA . ARG A 1 154 ? 0.562 -12.717 -11.222 1.00 83.00 154 ARG A CA 1
ATOM 1232 C C . ARG A 1 154 ? 1.422 -12.148 -12.359 1.00 83.00 154 ARG A C 1
ATOM 1234 O O . ARG A 1 154 ? 1.216 -12.543 -13.501 1.00 83.00 154 ARG A O 1
ATOM 1241 N N . GLY A 1 155 ? 2.336 -11.220 -12.069 1.00 80.75 155 GLY A N 1
ATOM 1242 C CA . GLY A 1 155 ? 3.189 -10.580 -13.074 1.00 80.75 155 GLY A CA 1
ATOM 1243 C C . GLY A 1 155 ? 2.449 -9.609 -13.998 1.00 80.75 155 GLY A C 1
ATOM 1244 O O . GLY A 1 155 ? 2.947 -9.297 -15.074 1.00 80.75 155 GLY A O 1
ATOM 1245 N N . MET A 1 156 ? 1.252 -9.150 -13.618 1.00 82.00 156 MET A N 1
ATOM 1246 C CA . MET A 1 156 ? 0.543 -8.105 -14.358 1.00 82.00 156 MET A CA 1
ATOM 1247 C C . MET A 1 156 ? 1.041 -6.727 -13.924 1.00 82.00 156 MET A C 1
ATOM 1249 O O . MET A 1 156 ? 1.298 -6.507 -12.739 1.00 82.00 156 MET A O 1
ATOM 1253 N N . GLU A 1 157 ? 1.110 -5.793 -14.873 1.00 83.19 157 GLU A N 1
ATOM 1254 C CA . GLU A 1 157 ? 1.528 -4.419 -14.593 1.00 83.19 157 GLU A CA 1
ATOM 1255 C C . GLU A 1 157 ? 0.536 -3.742 -13.623 1.00 83.19 157 GLU A C 1
ATOM 1257 O O . GLU A 1 157 ? -0.664 -3.650 -13.935 1.00 83.19 157 GLU A O 1
ATOM 1262 N N . PRO A 1 158 ? 0.990 -3.307 -12.432 1.00 87.38 158 PRO A N 1
ATOM 1263 C CA . PRO A 1 158 ? 0.124 -2.678 -11.448 1.00 87.38 158 PRO A CA 1
ATOM 1264 C C . PRO A 1 158 ? -0.142 -1.209 -11.800 1.00 87.38 158 PRO A C 1
ATOM 1266 O O . PRO A 1 158 ? 0.741 -0.482 -12.246 1.00 87.38 158 PRO A O 1
ATOM 1269 N N . ASP A 1 159 ? -1.356 -0.747 -11.514 1.00 89.94 159 ASP A N 1
ATOM 1270 C CA . ASP A 1 159 ? -1.717 0.674 -11.526 1.00 89.94 159 ASP A CA 1
ATOM 1271 C C . ASP A 1 159 ? -2.012 1.164 -10.098 1.00 89.94 159 ASP A C 1
ATOM 1273 O O . ASP A 1 159 ? -1.842 0.422 -9.126 1.00 89.94 159 ASP A O 1
ATOM 1277 N N . VAL A 1 160 ? -2.472 2.411 -9.950 1.00 94.94 160 VAL A N 1
ATOM 1278 C CA . VAL A 1 160 ? -2.810 3.031 -8.651 1.00 94.94 160 VAL A CA 1
ATOM 1279 C C . VAL A 1 160 ? -3.758 2.191 -7.783 1.00 94.94 160 VAL A C 1
ATOM 1281 O O . VAL A 1 160 ? -3.755 2.320 -6.559 1.00 94.94 160 VAL A O 1
ATOM 1284 N N . ARG A 1 161 ? -4.544 1.283 -8.375 1.00 96.69 161 ARG A N 1
ATOM 1285 C CA . ARG A 1 161 ? -5.468 0.411 -7.638 1.00 96.69 161 ARG A CA 1
ATOM 1286 C C . ARG A 1 161 ? -4.722 -0.654 -6.831 1.00 96.69 161 ARG A C 1
ATOM 1288 O O . ARG A 1 161 ? -5.269 -1.150 -5.848 1.00 96.69 161 ARG A O 1
ATOM 1295 N N . ALA A 1 162 ? -3.484 -0.987 -7.198 1.00 96.19 162 ALA A N 1
ATOM 1296 C CA . ALA A 1 162 ? -2.638 -1.871 -6.402 1.00 96.19 162 ALA A CA 1
ATOM 1297 C C . ALA A 1 162 ? -2.318 -1.251 -5.031 1.00 96.19 162 ALA A C 1
ATOM 1299 O O . ALA A 1 162 ? -2.407 -1.938 -4.016 1.00 96.19 162 ALA A O 1
ATOM 1300 N N . ASP A 1 163 ? -2.051 0.059 -4.983 1.00 97.25 163 ASP A N 1
ATOM 1301 C CA . ASP A 1 163 ? -1.865 0.774 -3.716 1.00 97.25 163 ASP A CA 1
ATOM 1302 C C . ASP A 1 163 ? -3.159 0.824 -2.897 1.00 97.25 163 ASP A C 1
ATOM 1304 O O . ASP A 1 163 ? -3.115 0.704 -1.677 1.00 97.25 163 ASP A O 1
ATOM 1308 N N . ILE A 1 164 ? -4.319 0.960 -3.550 1.00 98.25 164 ILE A N 1
ATOM 1309 C CA . ILE A 1 164 ? -5.631 0.919 -2.879 1.00 98.25 164 ILE A CA 1
ATOM 1310 C C . ILE A 1 164 ? -5.830 -0.422 -2.165 1.00 98.25 164 ILE A C 1
ATOM 1312 O O . ILE A 1 164 ? -6.285 -0.446 -1.021 1.00 98.25 164 ILE A O 1
ATOM 1316 N N . PHE A 1 165 ? -5.435 -1.530 -2.795 1.00 98.50 165 PHE A N 1
ATOM 1317 C CA . PHE A 1 165 ? -5.440 -2.835 -2.138 1.00 98.50 165 PHE A CA 1
ATOM 1318 C C . PHE A 1 165 ? -4.509 -2.866 -0.929 1.00 98.50 165 PHE A C 1
ATOM 1320 O O . PHE A 1 165 ? -4.961 -3.217 0.161 1.00 98.50 165 PHE A O 1
ATOM 1327 N N . SER A 1 166 ? -3.251 -2.440 -1.081 1.00 98.44 166 SER A N 1
ATOM 1328 C CA . SER A 1 166 ? -2.299 -2.387 0.035 1.00 98.44 166 SER A CA 1
ATOM 1329 C C . SER A 1 166 ? -2.827 -1.538 1.194 1.00 98.44 166 SER A C 1
ATOM 1331 O O . SER A 1 166 ? -2.753 -1.958 2.346 1.00 98.44 166 SER A O 1
ATOM 1333 N N . MET A 1 167 ? -3.433 -0.383 0.904 1.00 98.38 167 MET A N 1
ATOM 1334 C CA . MET A 1 167 ? -4.062 0.477 1.908 1.00 98.38 167 MET A CA 1
ATOM 1335 C C . MET A 1 167 ? -5.259 -0.193 2.589 1.00 98.38 167 MET A C 1
ATOM 1337 O O . MET A 1 167 ? -5.465 0.031 3.779 1.00 98.38 167 MET A O 1
ATOM 1341 N N . GLY A 1 168 ? -6.034 -1.017 1.879 1.00 98.38 168 GLY A N 1
ATOM 1342 C CA . GLY A 1 168 ? -7.102 -1.827 2.470 1.00 98.38 168 GLY A CA 1
ATOM 1343 C C . GLY A 1 168 ? -6.572 -2.859 3.465 1.00 98.38 168 GLY A C 1
ATOM 1344 O O . GLY A 1 168 ? -7.092 -2.961 4.573 1.00 98.38 168 GLY A O 1
ATOM 1345 N N . VAL A 1 169 ? -5.498 -3.569 3.103 1.00 98.50 169 VAL A N 1
ATOM 1346 C CA . VAL A 1 169 ? -4.840 -4.546 3.988 1.00 98.50 169 VAL A CA 1
ATOM 1347 C C . VAL A 1 169 ? -4.241 -3.860 5.219 1.00 98.50 169 VAL A C 1
ATOM 1349 O O . VAL A 1 169 ? -4.423 -4.336 6.336 1.00 98.50 169 VAL A O 1
ATOM 1352 N N . ILE A 1 170 ? -3.579 -2.712 5.034 1.00 97.94 170 ILE A N 1
ATOM 1353 C CA . ILE A 1 170 ? -3.030 -1.911 6.139 1.00 97.94 170 ILE A CA 1
ATOM 1354 C C . ILE A 1 170 ? -4.147 -1.451 7.082 1.00 97.94 170 ILE A C 1
ATOM 1356 O O . ILE A 1 170 ? -3.999 -1.572 8.293 1.00 97.94 170 ILE A O 1
ATOM 1360 N N . LEU A 1 171 ? -5.269 -0.944 6.553 1.00 97.69 171 LEU A N 1
ATOM 1361 C CA . LEU A 1 171 ? -6.390 -0.504 7.387 1.00 97.69 171 LEU A CA 1
ATOM 1362 C C . LEU A 1 171 ? -7.001 -1.657 8.176 1.00 97.69 171 LEU A C 1
ATOM 1364 O O . LEU A 1 171 ? -7.258 -1.483 9.362 1.00 97.69 171 LEU A O 1
ATOM 1368 N N . TYR A 1 172 ? -7.207 -2.812 7.533 1.00 97.38 172 TYR A N 1
ATOM 1369 C CA . TYR A 1 172 ? -7.683 -4.016 8.209 1.00 97.38 172 TYR A CA 1
ATOM 1370 C C . TYR A 1 172 ? -6.799 -4.314 9.421 1.00 97.38 172 TYR A C 1
ATOM 1372 O O . TYR A 1 172 ? -7.278 -4.289 10.549 1.00 97.38 172 TYR A O 1
ATOM 1380 N N . GLU A 1 173 ? -5.492 -4.460 9.206 1.00 96.69 173 GLU A N 1
ATOM 1381 C CA . GLU A 1 173 ? -4.551 -4.809 10.270 1.00 96.69 173 GLU A CA 1
ATOM 1382 C C . GLU A 1 173 ? -4.456 -3.751 11.374 1.00 96.69 173 GLU A C 1
ATOM 1384 O O . GLU A 1 173 ? -4.330 -4.079 12.550 1.00 96.69 173 GLU A O 1
ATOM 1389 N N . MET A 1 174 ? -4.539 -2.466 11.022 1.00 95.94 174 MET A N 1
ATOM 1390 C CA . MET A 1 174 ? -4.556 -1.382 12.005 1.00 95.94 174 MET A CA 1
ATOM 1391 C C . MET A 1 174 ? -5.815 -1.386 12.883 1.00 95.94 174 MET A C 1
ATOM 1393 O O . MET A 1 174 ? -5.794 -0.789 13.961 1.00 95.94 174 MET A O 1
ATOM 1397 N N . LEU A 1 175 ? -6.914 -1.989 12.422 1.00 95.19 175 LEU A N 1
ATOM 1398 C CA . LEU A 1 175 ? -8.178 -2.078 13.158 1.00 95.19 175 LEU A CA 1
ATOM 1399 C C . LEU A 1 175 ? -8.286 -3.389 13.947 1.00 95.19 175 LEU A C 1
ATOM 1401 O O . LEU A 1 175 ? -8.779 -3.382 15.073 1.00 95.19 175 LEU A O 1
ATOM 1405 N N . THR A 1 176 ? -7.817 -4.503 13.385 1.00 93.88 176 THR A N 1
ATOM 1406 C CA . THR A 1 176 ? -7.925 -5.844 13.985 1.00 93.88 176 THR A CA 1
ATOM 1407 C C . THR A 1 176 ? -6.719 -6.206 14.857 1.00 93.88 176 THR A C 1
ATOM 1409 O O . THR A 1 176 ? -6.875 -6.890 15.867 1.00 93.88 176 THR A O 1
ATOM 14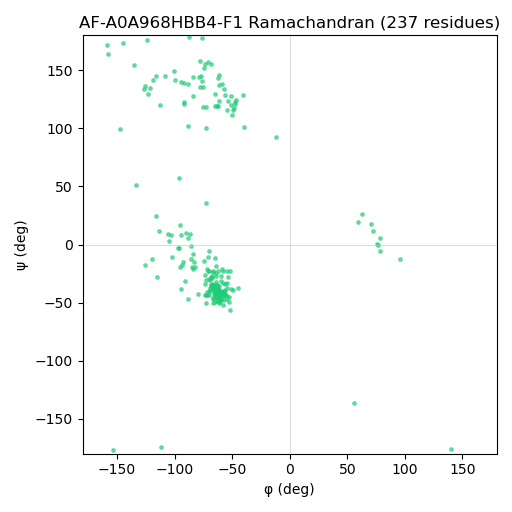12 N N . GLY A 1 177 ? -5.532 -5.695 14.516 1.00 93.31 177 GLY A N 1
ATOM 1413 C CA . GLY A 1 177 ? -4.244 -6.009 15.141 1.00 93.31 177 GLY A CA 1
ATOM 1414 C C . GLY A 1 177 ? -3.435 -7.094 14.417 1.00 93.31 177 GLY A C 1
ATOM 1415 O O . GLY A 1 177 ? -2.249 -7.251 14.704 1.00 93.31 177 GLY A O 1
ATOM 1416 N N . ASP A 1 178 ? -4.042 -7.814 13.473 1.00 91.88 178 ASP A N 1
ATOM 1417 C CA . ASP A 1 178 ? -3.413 -8.875 12.682 1.00 91.88 178 ASP A CA 1
ATOM 1418 C C . ASP A 1 178 ? -4.108 -9.051 11.314 1.00 91.88 178 ASP A C 1
ATOM 1420 O O . ASP A 1 178 ? -5.007 -8.298 10.941 1.00 91.88 178 ASP A O 1
ATOM 1424 N N . LEU A 1 179 ? -3.661 -10.028 10.524 1.00 94.44 179 LEU A N 1
ATOM 1425 C CA . LEU A 1 179 ? -4.231 -10.337 9.208 1.00 94.44 179 LEU A CA 1
ATOM 1426 C C . LEU A 1 179 ? -5.082 -11.616 9.205 1.00 94.44 179 LEU A C 1
ATOM 1428 O O . LEU A 1 179 ? -5.469 -12.089 8.131 1.00 94.44 179 LEU A O 1
ATOM 1432 N N . GLU A 1 180 ? -5.374 -12.195 10.371 1.00 92.69 180 GLU A N 1
ATOM 1433 C CA . GLU A 1 180 ? -6.233 -13.370 10.455 1.00 92.69 180 GLU A CA 1
ATOM 1434 C C . GLU A 1 180 ? -7.644 -12.995 9.995 1.00 92.69 180 GLU A C 1
ATOM 1436 O O . GLU A 1 180 ? -8.211 -11.979 10.391 1.00 92.69 180 GLU A O 1
ATOM 1441 N N . GLY A 1 181 ? -8.211 -13.786 9.083 1.00 91.12 181 GLY A N 1
ATOM 1442 C CA . GLY A 1 181 ? -9.543 -13.522 8.536 1.00 91.12 181 GLY A CA 1
ATOM 1443 C C . GLY A 1 181 ? -9.619 -12.426 7.466 1.00 91.12 181 GLY A C 1
ATOM 1444 O O . GLY A 1 181 ? -10.728 -12.140 7.016 1.00 91.12 181 GLY A O 1
ATOM 1445 N N . LEU A 1 182 ? -8.497 -11.857 6.997 1.00 94.19 182 LEU A N 1
ATOM 1446 C CA . LEU A 1 182 ? -8.485 -10.845 5.930 1.00 94.19 182 LEU A CA 1
ATOM 1447 C C . LEU A 1 182 ? -9.342 -11.275 4.722 1.00 94.19 182 LEU A C 1
ATOM 1449 O O . LEU A 1 182 ? -9.055 -12.266 4.046 1.00 94.19 182 LEU A O 1
ATOM 1453 N N . GLY A 1 183 ? -10.396 -10.505 4.439 1.00 90.25 183 GLY A N 1
ATOM 1454 C CA . GLY A 1 183 ? -11.319 -10.747 3.324 1.00 90.25 183 GLY A CA 1
ATOM 1455 C C . GLY A 1 183 ? -12.329 -11.883 3.532 1.00 90.25 183 GLY A C 1
ATOM 1456 O O . GLY A 1 183 ? -13.127 -12.138 2.632 1.00 90.25 183 GLY A O 1
ATOM 1457 N N . ALA A 1 184 ? -12.311 -12.551 4.686 1.00 92.56 184 ALA A N 1
ATOM 1458 C CA . ALA A 1 184 ? -13.271 -13.585 5.078 1.00 92.56 184 ALA A CA 1
ATOM 1459 C C . ALA A 1 184 ? -14.121 -13.178 6.294 1.00 92.56 184 ALA A C 1
ATOM 1461 O O . ALA A 1 184 ? -15.253 -13.635 6.430 1.00 92.56 184 ALA A O 1
ATOM 1462 N N . VAL A 1 185 ? -13.579 -12.324 7.161 1.00 92.31 185 VAL A N 1
ATOM 1463 C CA . VAL A 1 185 ? -14.216 -11.823 8.379 1.00 92.31 185 VAL A CA 1
ATOM 1464 C C . VAL A 1 185 ? -14.341 -10.306 8.274 1.00 92.31 185 VAL A C 1
ATOM 1466 O O . VAL A 1 185 ? -13.451 -9.645 7.732 1.00 92.31 185 VAL A O 1
ATOM 1469 N N . ARG A 1 186 ? -15.455 -9.751 8.760 1.00 93.25 186 ARG A N 1
ATOM 1470 C CA . ARG A 1 186 ? -15.634 -8.297 8.827 1.00 93.25 186 ARG A CA 1
ATOM 1471 C C . ARG A 1 186 ? -14.851 -7.741 10.002 1.00 93.25 186 ARG A C 1
ATOM 1473 O O . ARG A 1 186 ? -14.802 -8.350 11.067 1.00 93.25 186 ARG A O 1
ATOM 1480 N N . VAL A 1 187 ? -14.308 -6.542 9.848 1.00 92.94 187 VAL A N 1
ATOM 1481 C CA . VAL A 1 187 ? -13.565 -5.852 10.906 1.00 92.94 187 VAL A CA 1
ATOM 1482 C C . VAL A 1 187 ? -14.433 -5.680 12.155 1.00 92.94 187 VAL A C 1
ATOM 1484 O O . VAL A 1 187 ? -13.962 -5.914 13.264 1.00 92.94 187 VAL A O 1
ATOM 1487 N N . ILE A 1 188 ? -15.715 -5.348 11.983 1.00 93.25 188 ILE A N 1
ATOM 1488 C CA . ILE A 1 188 ? -16.667 -5.163 13.092 1.00 93.25 188 ILE A CA 1
ATOM 1489 C C . ILE A 1 188 ? -16.944 -6.435 13.906 1.00 93.25 188 ILE A C 1
ATOM 1491 O O . ILE A 1 188 ? -17.411 -6.341 15.037 1.00 93.25 188 ILE A O 1
ATOM 1495 N N . ASP A 1 189 ? -16.646 -7.620 13.362 1.00 92.50 189 ASP A N 1
ATOM 1496 C CA . ASP A 1 189 ? -16.842 -8.887 14.074 1.00 92.50 189 ASP A CA 1
ATOM 1497 C C . ASP A 1 189 ? -15.653 -9.205 15.012 1.00 92.50 189 ASP A C 1
ATOM 1499 O O . ASP A 1 189 ? -15.771 -10.051 15.898 1.00 92.50 189 ASP A O 1
ATOM 1503 N N . VAL A 1 190 ? -14.509 -8.522 14.848 1.00 91.38 190 VAL A N 1
ATOM 1504 C CA . VAL A 1 190 ? -13.255 -8.784 15.590 1.00 91.38 190 VAL A CA 1
ATOM 1505 C C . VAL A 1 190 ? -12.681 -7.554 16.308 1.00 91.38 190 VAL A C 1
ATOM 1507 O O . VAL A 1 190 ? -11.873 -7.689 17.235 1.00 91.38 190 VAL A O 1
ATOM 1510 N N . ALA A 1 191 ? -13.108 -6.350 15.928 1.00 90.38 191 ALA A N 1
ATOM 1511 C CA . ALA A 1 191 ? -12.683 -5.084 16.508 1.00 90.38 191 ALA A CA 1
ATOM 1512 C C . ALA A 1 191 ? -13.887 -4.288 17.032 1.00 90.38 191 ALA A C 1
ATOM 1514 O O . ALA A 1 191 ? -14.869 -4.069 16.326 1.00 90.38 191 ALA A O 1
ATOM 1515 N N . GLN A 1 192 ? -13.794 -3.838 18.285 1.00 89.75 192 GLN A N 1
ATOM 1516 C CA . GLN A 1 192 ? -14.801 -2.976 18.906 1.00 89.75 192 GLN A CA 1
ATOM 1517 C C . GLN A 1 192 ? -14.642 -1.529 18.431 1.00 89.75 192 GLN A C 1
ATOM 1519 O O . GLN A 1 192 ? -13.566 -1.132 17.988 1.00 89.75 192 GLN A O 1
ATOM 1524 N N . ASP A 1 193 ? -15.718 -0.748 18.539 1.00 89.12 193 ASP A N 1
ATOM 1525 C CA . ASP A 1 193 ? -15.745 0.689 18.227 1.00 89.12 193 ASP A CA 1
ATOM 1526 C C . ASP A 1 193 ? -15.356 1.041 16.776 1.00 89.12 193 ASP A C 1
ATOM 1528 O O . ASP A 1 193 ? -15.014 2.184 16.456 1.00 89.12 193 ASP A O 1
ATOM 1532 N N . VAL A 1 194 ? -15.437 0.058 15.875 1.00 92.00 194 VAL A N 1
ATOM 1533 C CA . VAL A 1 194 ? -15.325 0.248 14.431 1.00 92.00 194 VAL A CA 1
ATOM 1534 C C . VAL A 1 194 ? -16.731 0.453 13.869 1.00 92.00 194 VAL A C 1
ATOM 1536 O O . VAL A 1 194 ? -17.588 -0.405 14.057 1.00 92.00 194 VAL A O 1
ATOM 1539 N N . PRO A 1 195 ? -17.012 1.566 13.177 1.00 92.19 195 PRO A N 1
ATOM 1540 C CA . PRO A 1 195 ? -18.312 1.752 12.549 1.00 92.19 195 PRO A CA 1
ATOM 1541 C C . PRO A 1 195 ? -18.408 0.915 11.265 1.00 92.19 195 PRO A C 1
ATOM 1543 O O . PRO A 1 195 ? -17.448 0.894 10.495 1.00 92.19 195 PRO A O 1
ATOM 1546 N N . ASP A 1 196 ? -19.555 0.289 10.963 1.00 91.81 196 ASP A N 1
ATOM 1547 C CA . ASP A 1 196 ? -19.610 -0.618 9.798 1.00 91.81 196 ASP A CA 1
ATOM 1548 C C . ASP A 1 196 ? -19.343 0.072 8.454 1.00 91.81 196 ASP A C 1
ATOM 1550 O O . ASP A 1 196 ? -18.867 -0.577 7.530 1.00 91.81 196 ASP A O 1
ATOM 1554 N N . TRP A 1 197 ? -19.544 1.391 8.334 1.00 93.44 197 TRP A N 1
ATOM 1555 C CA . TRP A 1 197 ? -19.129 2.089 7.112 1.00 93.44 197 TRP A CA 1
ATOM 1556 C C . TRP A 1 197 ? -17.625 1.957 6.847 1.00 93.44 197 TRP A C 1
ATOM 1558 O O . TRP A 1 197 ? -17.208 1.952 5.696 1.00 93.44 197 TRP A O 1
ATOM 1568 N N . LEU A 1 198 ? -16.795 1.856 7.890 1.00 94.12 198 LEU A N 1
ATOM 1569 C CA . LEU A 1 198 ? -15.353 1.690 7.738 1.00 94.12 198 LEU A CA 1
ATOM 1570 C C . LEU A 1 198 ? -15.006 0.269 7.275 1.00 94.12 198 LEU A C 1
ATOM 1572 O O . LEU A 1 198 ? -14.086 0.100 6.477 1.00 94.12 198 LEU A O 1
ATOM 1576 N N . ASP A 1 199 ? -15.777 -0.729 7.711 1.00 93.44 199 ASP A N 1
ATOM 1577 C CA . ASP A 1 199 ? -15.685 -2.108 7.218 1.00 93.44 199 ASP A CA 1
ATOM 1578 C C . ASP A 1 199 ? -16.017 -2.194 5.719 1.00 93.44 199 ASP A C 1
ATOM 1580 O O . ASP A 1 199 ? -15.271 -2.799 4.948 1.00 93.44 199 ASP A O 1
ATOM 1584 N N . GLU A 1 200 ? -17.061 -1.488 5.269 1.00 94.75 200 GLU A N 1
ATOM 1585 C CA . GLU A 1 200 ? -17.423 -1.398 3.847 1.00 94.75 200 GLU A CA 1
ATOM 1586 C C . GLU A 1 200 ? -16.274 -0.823 2.992 1.00 94.75 200 GLU A C 1
ATOM 1588 O O . GLU A 1 200 ? -15.970 -1.351 1.914 1.00 94.75 200 GLU A O 1
ATOM 1593 N N . ILE A 1 201 ? -15.578 0.212 3.490 1.00 97.75 201 ILE A N 1
ATOM 1594 C CA . ILE A 1 201 ? -14.377 0.758 2.835 1.00 97.75 201 ILE A CA 1
ATOM 1595 C C . ILE A 1 201 ? -13.282 -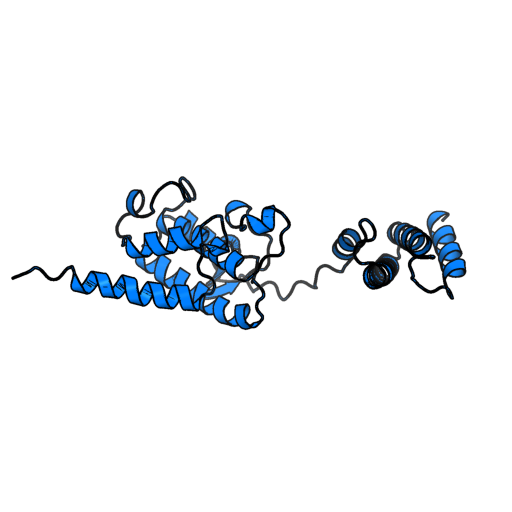0.312 2.729 1.00 97.75 201 ILE A C 1
ATOM 1597 O O . ILE A 1 201 ? -12.734 -0.509 1.640 1.00 97.75 201 ILE A O 1
ATOM 1601 N N . VAL A 1 202 ? -12.971 -1.012 3.827 1.00 97.81 202 VAL A N 1
ATOM 1602 C CA . VAL A 1 202 ? -11.934 -2.058 3.860 1.00 97.81 202 VAL A CA 1
ATOM 1603 C C . VAL A 1 202 ? -12.239 -3.155 2.845 1.00 97.81 202 VAL A C 1
ATOM 1605 O O . VAL A 1 202 ? -11.395 -3.444 1.993 1.00 97.81 202 VAL A O 1
ATOM 1608 N N . ILE A 1 203 ? -13.452 -3.714 2.880 1.00 96.94 203 ILE A N 1
ATOM 1609 C CA . ILE A 1 203 ? -13.879 -4.807 1.997 1.00 96.94 203 ILE A CA 1
ATOM 1610 C C . ILE A 1 203 ? -13.737 -4.408 0.530 1.00 96.94 203 ILE A C 1
ATOM 1612 O O . ILE A 1 203 ? -13.245 -5.197 -0.282 1.00 96.94 203 ILE A O 1
ATOM 1616 N N . ARG A 1 204 ? -14.143 -3.186 0.168 1.00 98.25 204 ARG A N 1
ATOM 1617 C CA . ARG A 1 204 ? -14.044 -2.714 -1.216 1.00 98.25 204 ARG A CA 1
ATOM 1618 C C . ARG A 1 204 ? -12.594 -2.494 -1.653 1.00 98.25 204 ARG A C 1
ATOM 1620 O O . ARG A 1 204 ? -12.265 -2.835 -2.788 1.00 98.25 204 ARG A O 1
ATOM 1627 N N . CYS A 1 205 ? -11.718 -2.003 -0.777 1.00 98.50 205 CYS A N 1
ATOM 1628 C CA . CYS A 1 205 ? -10.289 -1.870 -1.073 1.00 98.50 205 CYS A CA 1
ATOM 1629 C C . CYS A 1 205 ? -9.609 -3.226 -1.338 1.00 98.50 205 CYS A C 1
ATOM 1631 O O . CYS A 1 205 ? -8.802 -3.327 -2.258 1.00 98.50 205 CYS A O 1
ATOM 1633 N N . ILE A 1 206 ? -9.945 -4.279 -0.583 1.00 98.19 206 ILE A N 1
ATOM 1634 C CA . ILE A 1 206 ? -9.246 -5.580 -0.650 1.00 98.19 206 ILE A CA 1
ATOM 1635 C C . ILE A 1 206 ? -9.837 -6.575 -1.664 1.00 98.19 206 ILE A C 1
ATOM 1637 O O . ILE A 1 206 ? -9.455 -7.749 -1.679 1.00 98.19 206 ILE A O 1
ATOM 1641 N N . ARG A 1 207 ? -10.768 -6.148 -2.528 1.00 98.12 207 ARG A N 1
ATOM 1642 C CA . ARG A 1 207 ? -11.334 -7.035 -3.557 1.00 98.12 207 ARG A CA 1
ATOM 1643 C C . ARG A 1 207 ? -10.240 -7.572 -4.482 1.00 98.12 207 ARG A C 1
ATOM 1645 O O . ARG A 1 207 ? -9.346 -6.845 -4.911 1.00 98.12 207 ARG A O 1
ATOM 1652 N N . LYS A 1 208 ? -10.333 -8.866 -4.810 1.00 95.88 208 LYS A N 1
ATOM 1653 C CA . LYS A 1 208 ? -9.327 -9.570 -5.627 1.00 95.88 208 LYS A CA 1
ATOM 1654 C C . LYS A 1 208 ? -9.311 -9.124 -7.089 1.00 95.88 208 LYS A C 1
ATOM 1656 O O . LYS A 1 208 ? -8.275 -9.220 -7.739 1.00 95.88 208 LYS A O 1
ATOM 1661 N N . VAL A 1 209 ? -10.462 -8.705 -7.610 1.00 96.62 209 VAL A N 1
ATOM 1662 C CA . VAL A 1 209 ? -10.606 -8.152 -8.959 1.00 96.62 209 VAL A CA 1
ATOM 1663 C C . VAL A 1 209 ? -10.442 -6.642 -8.853 1.00 96.62 209 VAL A C 1
ATOM 1665 O O . VAL A 1 209 ? -11.169 -5.982 -8.111 1.00 96.62 209 VAL A O 1
ATOM 1668 N N . ARG A 1 210 ? -9.461 -6.090 -9.569 1.00 96.38 210 ARG A N 1
ATOM 1669 C CA . ARG A 1 210 ? -9.079 -4.679 -9.433 1.00 96.38 210 ARG A CA 1
ATOM 1670 C C . ARG A 1 210 ? -10.149 -3.706 -9.927 1.00 96.38 210 ARG A C 1
ATOM 1672 O O . ARG A 1 210 ? -10.255 -2.603 -9.399 1.00 96.38 210 ARG A O 1
ATOM 1679 N N . GLU A 1 211 ? -10.952 -4.121 -10.899 1.00 97.31 211 GLU A N 1
ATOM 1680 C CA . GLU A 1 211 ? -12.095 -3.372 -11.424 1.00 97.31 211 GLU A CA 1
ATOM 1681 C C . GLU A 1 211 ? -13.220 -3.233 -10.387 1.00 97.31 211 GLU A C 1
ATOM 1683 O O . GLU A 1 211 ? -13.965 -2.261 -10.428 1.00 97.31 211 GLU A O 1
ATOM 1688 N N . ASP A 1 212 ? -13.290 -4.137 -9.406 1.00 97.75 212 ASP A N 1
ATOM 1689 C CA . ASP A 1 212 ? -14.294 -4.073 -8.344 1.00 97.75 212 ASP A CA 1
ATOM 1690 C C . ASP A 1 212 ? -13.872 -3.170 -7.172 1.00 97.75 212 ASP A C 1
ATOM 1692 O O . ASP A 1 212 ? -14.699 -2.867 -6.303 1.00 97.75 212 ASP A O 1
ATOM 1696 N N . ARG A 1 213 ? -12.595 -2.763 -7.115 1.00 98.31 213 ARG A N 1
ATOM 1697 C CA . ARG A 1 213 ? -12.057 -1.851 -6.093 1.00 98.31 213 ARG A CA 1
ATOM 1698 C C . ARG A 1 213 ? -12.471 -0.404 -6.381 1.00 98.31 213 ARG A C 1
ATOM 1700 O O . ARG A 1 213 ? -13.103 -0.097 -7.391 1.00 98.31 213 ARG A O 1
ATOM 1707 N N . TYR A 1 214 ? -12.092 0.513 -5.498 1.00 98.19 214 TYR A N 1
ATOM 1708 C CA . TYR A 1 214 ? -12.048 1.929 -5.866 1.00 98.19 214 TYR A CA 1
ATOM 1709 C C . TYR A 1 214 ? -11.044 2.136 -7.000 1.00 98.19 214 TYR A C 1
ATOM 1711 O O . TYR A 1 214 ? -9.962 1.544 -6.982 1.00 98.19 214 TYR A O 1
ATOM 1719 N N . GLN A 1 215 ? -11.398 2.953 -7.989 1.00 96.25 215 GLN A N 1
ATOM 1720 C CA . GLN A 1 215 ? -10.530 3.187 -9.146 1.00 96.25 215 GLN A CA 1
ATOM 1721 C C . GLN A 1 215 ? -9.490 4.280 -8.881 1.00 96.25 215 GLN A C 1
ATOM 1723 O O . GLN A 1 215 ? -8.471 4.344 -9.564 1.00 96.25 215 GLN A O 1
ATOM 1728 N N . ASN A 1 216 ? -9.724 5.125 -7.877 1.00 95.50 216 ASN A N 1
ATOM 1729 C CA . ASN A 1 216 ? -8.825 6.189 -7.444 1.00 95.50 216 ASN A CA 1
ATOM 1730 C C . ASN A 1 216 ? -9.144 6.605 -5.994 1.00 95.50 216 ASN A C 1
ATOM 1732 O O . ASN A 1 216 ? -10.138 6.178 -5.405 1.00 95.50 216 ASN A O 1
ATOM 1736 N N . ILE A 1 217 ? -8.286 7.447 -5.414 1.00 95.25 217 ILE A N 1
ATOM 1737 C CA . ILE A 1 217 ? -8.433 7.923 -4.030 1.00 95.25 217 ILE A CA 1
ATOM 1738 C C . ILE A 1 217 ? -9.626 8.880 -3.872 1.00 95.25 217 ILE A C 1
ATOM 1740 O O . ILE A 1 217 ? -10.252 8.892 -2.812 1.00 95.25 217 ILE A O 1
ATOM 1744 N N . ASP A 1 218 ? -9.994 9.636 -4.909 1.00 94.75 218 ASP A N 1
ATOM 1745 C CA . ASP A 1 218 ? -11.152 10.537 -4.854 1.00 94.75 218 ASP A CA 1
ATOM 1746 C C . ASP A 1 218 ? -12.467 9.778 -4.652 1.00 94.75 218 ASP A C 1
ATOM 1748 O O . ASP A 1 218 ? -13.316 10.226 -3.878 1.00 94.75 218 ASP A O 1
ATOM 1752 N N . GLU A 1 219 ? -12.614 8.596 -5.258 1.00 96.69 219 GLU A N 1
ATOM 1753 C CA . GLU A 1 219 ? -13.759 7.717 -5.008 1.00 96.69 219 GLU A CA 1
ATOM 1754 C C . GLU A 1 219 ? -13.826 7.271 -3.544 1.00 96.69 219 GLU A C 1
ATOM 1756 O O . GLU A 1 219 ? -14.902 7.320 -2.952 1.00 96.69 219 GLU A O 1
ATOM 1761 N N . ILE A 1 220 ? -12.692 6.913 -2.927 1.00 97.31 220 ILE A N 1
ATOM 1762 C CA . ILE A 1 220 ? -12.633 6.554 -1.498 1.00 97.31 220 ILE A CA 1
ATOM 1763 C C . ILE A 1 220 ? -13.088 7.741 -0.642 1.00 97.31 220 ILE A C 1
ATOM 1765 O O . ILE A 1 220 ? -13.915 7.600 0.259 1.00 97.31 220 ILE A O 1
ATOM 1769 N N . VAL A 1 221 ? -12.561 8.937 -0.922 1.00 95.38 221 VAL A N 1
ATOM 1770 C CA . VAL A 1 221 ? -12.894 10.162 -0.182 1.00 95.38 221 VAL A CA 1
ATOM 1771 C C . VAL A 1 221 ? -14.375 10.519 -0.331 1.00 95.38 221 VAL A C 1
ATOM 1773 O O . VAL A 1 221 ? -14.995 10.976 0.635 1.00 95.38 221 VAL A O 1
ATOM 1776 N N . ALA A 1 222 ? -14.947 10.339 -1.522 1.00 95.50 222 ALA A N 1
ATOM 1777 C CA . ALA A 1 222 ? -16.367 10.549 -1.771 1.00 95.50 222 ALA A CA 1
ATOM 1778 C C . ALA A 1 222 ? -17.228 9.543 -0.993 1.00 95.50 222 ALA A C 1
ATOM 1780 O O . ALA A 1 222 ? -18.182 9.954 -0.331 1.00 95.50 222 ALA A O 1
ATOM 1781 N N . ASP A 1 223 ? -16.858 8.261 -1.003 1.00 95.69 223 ASP A N 1
ATOM 1782 C CA . ASP A 1 223 ? -17.619 7.204 -0.330 1.00 95.69 223 ASP A CA 1
ATOM 1783 C C . ASP A 1 223 ? -17.603 7.381 1.195 1.00 95.69 223 ASP A C 1
ATOM 1785 O O . ASP A 1 223 ? -18.651 7.385 1.838 1.00 95.69 223 ASP A O 1
ATOM 1789 N N . ILE A 1 224 ? -16.443 7.713 1.778 1.00 94.81 224 ILE A N 1
ATOM 1790 C CA . ILE A 1 224 ? -16.324 8.064 3.205 1.00 94.81 224 ILE A CA 1
ATOM 1791 C C . ILE A 1 224 ? -17.294 9.193 3.578 1.00 94.81 224 ILE A C 1
ATOM 1793 O O . ILE A 1 224 ? -17.958 9.129 4.614 1.00 94.81 224 ILE A O 1
ATOM 1797 N N . LYS A 1 225 ? -17.398 10.247 2.756 1.00 92.50 225 LYS A N 1
ATOM 1798 C CA . LYS A 1 225 ? -18.316 11.369 3.022 1.00 92.50 225 LYS A CA 1
ATOM 1799 C C . LYS A 1 225 ? -19.780 10.945 2.951 1.00 92.50 225 LYS A C 1
ATOM 1801 O O . LYS A 1 225 ? -20.575 11.460 3.733 1.00 92.50 225 LYS A O 1
ATOM 1806 N N . ASN A 1 226 ? -20.134 10.059 2.026 1.00 91.50 226 ASN A N 1
ATOM 1807 C CA . ASN A 1 226 ? -21.508 9.598 1.851 1.00 91.50 226 ASN A CA 1
ATOM 1808 C C . ASN A 1 226 ? -21.918 8.653 2.984 1.00 91.50 226 ASN A C 1
ATOM 1810 O O . ASN A 1 226 ? -22.920 8.904 3.654 1.00 91.50 226 ASN A O 1
ATOM 1814 N N . LEU A 1 227 ? -21.104 7.636 3.267 1.00 88.69 227 LEU A N 1
ATOM 1815 C CA . LEU A 1 227 ? -21.401 6.627 4.283 1.00 88.69 227 LEU A CA 1
ATOM 1816 C C . LEU A 1 227 ? -21.372 7.202 5.709 1.00 88.69 227 LEU A C 1
ATOM 1818 O O . LEU A 1 227 ? -22.221 6.863 6.533 1.00 88.69 227 LEU A O 1
ATOM 1822 N N . SER A 1 228 ? -20.454 8.133 6.000 1.00 83.50 228 SER A N 1
ATOM 1823 C CA . SER A 1 228 ? -20.392 8.784 7.321 1.00 83.50 228 SER A CA 1
ATOM 1824 C C . SER A 1 228 ? -21.532 9.777 7.582 1.00 83.50 228 SER A C 1
ATOM 1826 O O . SER A 1 228 ? -21.816 10.081 8.742 1.00 83.50 228 SER A O 1
ATOM 1828 N N . LYS A 1 229 ? -22.186 10.295 6.530 1.00 78.06 229 LYS A N 1
ATOM 1829 C CA . LYS A 1 229 ? -23.367 11.168 6.642 1.00 78.06 229 LYS A CA 1
ATOM 1830 C C . LYS A 1 229 ? -24.665 10.373 6.691 1.00 78.06 229 LYS A C 1
ATOM 1832 O O . LYS A 1 229 ? -25.466 10.620 7.583 1.00 78.06 229 LYS A O 1
ATOM 1837 N N . GLY A 1 230 ? -24.833 9.392 5.801 1.00 60.50 230 GLY A N 1
ATOM 1838 C CA . GLY A 1 230 ? -26.064 8.603 5.687 1.00 60.50 230 GLY A CA 1
ATOM 1839 C C . GLY A 1 230 ? -26.456 7.850 6.963 1.00 60.50 230 GLY A C 1
ATOM 1840 O O . GLY A 1 230 ? -27.627 7.544 7.139 1.00 60.50 230 GLY A O 1
ATOM 1841 N N . ARG A 1 231 ? -25.507 7.609 7.881 1.00 58.44 231 ARG A N 1
ATOM 1842 C CA . ARG A 1 231 ? -25.777 6.994 9.193 1.00 58.44 231 ARG A CA 1
ATOM 1843 C C . ARG A 1 231 ? -26.027 7.979 10.338 1.00 58.44 231 ARG A C 1
ATOM 1845 O O . ARG A 1 231 ? -26.616 7.592 11.338 1.00 58.44 231 ARG A O 1
ATOM 1852 N N . LYS A 1 232 ? -25.645 9.257 10.208 1.00 51.91 232 LYS A N 1
ATOM 1853 C CA . LYS A 1 232 ? -26.040 10.279 11.201 1.00 51.91 232 LYS A CA 1
ATOM 1854 C C . LYS A 1 232 ? -27.539 10.570 11.155 1.00 51.91 232 LYS A C 1
ATOM 1856 O O . LYS A 1 232 ? -28.113 10.926 12.179 1.00 51.91 232 LYS A O 1
ATOM 1861 N N . ASP A 1 233 ? -28.158 10.382 9.993 1.00 50.12 233 ASP A N 1
ATOM 1862 C CA . ASP A 1 233 ? -29.587 10.629 9.795 1.00 50.12 233 ASP A CA 1
ATOM 1863 C C . ASP A 1 233 ? -30.464 9.450 10.269 1.00 50.12 233 ASP A C 1
ATOM 1865 O O . ASP A 1 233 ? -31.643 9.648 10.555 1.00 50.12 233 ASP A O 1
ATOM 1869 N N . THR A 1 234 ? -29.904 8.241 10.426 1.00 48.53 234 THR A N 1
ATOM 1870 C CA . THR A 1 234 ? -30.633 7.046 10.902 1.00 48.53 234 THR A CA 1
ATOM 1871 C C . THR A 1 234 ? -30.568 6.820 12.415 1.00 48.53 234 THR A C 1
ATOM 1873 O O . THR A 1 234 ? -31.381 6.063 12.933 1.00 48.53 234 THR A O 1
ATOM 1876 N N . ASP A 1 235 ? -29.655 7.493 13.127 1.00 48.00 235 ASP A N 1
ATOM 1877 C CA . ASP A 1 235 ? -29.513 7.413 14.595 1.00 48.00 235 ASP A CA 1
ATOM 1878 C C . ASP A 1 235 ? -30.284 8.519 15.348 1.00 48.00 235 ASP A C 1
ATOM 1880 O O . ASP A 1 235 ? -30.148 8.671 16.564 1.00 48.00 235 ASP A O 1
ATOM 1884 N N . SER A 1 236 ? -31.118 9.305 14.656 1.00 38.50 236 SER A N 1
ATOM 1885 C CA . SER A 1 236 ? -32.094 10.163 15.337 1.00 38.50 236 SER A CA 1
ATOM 1886 C C . SER A 1 236 ? -33.241 9.288 15.850 1.00 38.50 236 SER A C 1
ATOM 1888 O O . SER A 1 236 ? -33.926 8.677 15.026 1.00 38.50 236 SER A O 1
ATOM 1890 N N . PRO A 1 237 ? -33.492 9.208 17.172 1.00 41.84 237 PRO A N 1
ATOM 1891 C CA . PRO A 1 237 ? -34.648 8.485 17.664 1.00 41.84 237 PRO A CA 1
ATOM 1892 C C . PRO A 1 237 ? -35.886 9.188 17.119 1.00 41.84 237 PRO A C 1
ATOM 1894 O O . PRO A 1 237 ? -36.099 10.375 17.368 1.00 41.84 237 PRO A O 1
ATOM 1897 N N . SER A 1 238 ? -36.678 8.455 16.340 1.00 39.78 238 SER A N 1
ATOM 1898 C CA . SER A 1 238 ? -38.055 8.824 16.039 1.00 39.78 238 SER A CA 1
ATOM 1899 C C . SER A 1 238 ? -38.753 9.140 17.364 1.00 39.78 238 SER A C 1
ATOM 1901 O O . SER A 1 238 ? -38.890 8.249 18.205 1.00 39.78 238 SER A O 1
ATOM 1903 N N . ALA A 1 239 ? -39.071 10.423 17.549 1.00 37.00 239 ALA A N 1
ATOM 1904 C CA . ALA A 1 239 ? -39.776 10.968 18.703 1.00 37.00 239 ALA A CA 1
ATOM 1905 C C . ALA A 1 239 ? -41.189 10.388 18.846 1.00 37.00 239 ALA A C 1
ATOM 1907 O O . ALA A 1 239 ? -41.788 10.030 17.804 1.00 37.00 239 ALA A O 1
#

Secondary structure (DSSP, 8-state):
-HHHHHHHHHHHHHTT---STTTHHHHHHHHHHHHTTT-HHHHHHHHHHHHHH-TTSTTHHHHHHHHSPP---------TTEEEHHHHHHHSPPPHHHHHHHHHHHHHHHHHHGGGS------STTTEEEETT--EEE--PPPPGGGS-HHHHTTPPP-HHHHHHHHHHHHHHHHHSS-TTTTTS-HHHHSTT--HHHHHHHHHHT-SSGGGS-SSHHHHHHHHHHHHHHTTTTSS---